Protein AF-A0A7V9L2X1-F1 (afdb_monomer_lite)

Structure (mmCIF, N/CA/C/O backbone):
data_AF-A0A7V9L2X1-F1
#
_entry.id   AF-A0A7V9L2X1-F1
#
loop_
_atom_site.group_PDB
_atom_site.id
_atom_site.type_symbol
_atom_site.label_atom_id
_atom_site.label_alt_id
_atom_site.label_comp_id
_atom_site.label_asym_id
_atom_site.label_entity_id
_atom_site.label_seq_id
_atom_site.pdbx_PDB_ins_code
_atom_site.Cartn_x
_atom_site.Cartn_y
_atom_site.Cartn_z
_atom_site.occupancy
_atom_site.B_iso_or_equiv
_atom_site.auth_seq_id
_atom_site.auth_comp_id
_atom_site.auth_asym_id
_atom_site.auth_atom_id
_atom_site.pdbx_PDB_model_num
ATOM 1 N N . ALA A 1 1 ? -17.895 10.621 14.301 1.00 60.44 1 ALA A N 1
ATOM 2 C CA . ALA A 1 1 ? -19.222 10.140 13.856 1.00 60.44 1 ALA A CA 1
ATOM 3 C C . ALA A 1 1 ? -19.402 8.701 14.339 1.00 60.44 1 ALA A C 1
ATOM 5 O O . ALA A 1 1 ? -18.741 7.815 13.811 1.00 60.44 1 ALA A O 1
ATOM 6 N N . PRO A 1 2 ? -20.215 8.452 15.378 1.00 70.56 2 PRO A N 1
ATOM 7 C CA . PRO A 1 2 ? -20.185 7.188 16.117 1.00 70.56 2 PRO A CA 1
ATOM 8 C C . PRO A 1 2 ? -20.793 5.990 15.375 1.00 70.56 2 PRO A C 1
ATOM 10 O O . PRO A 1 2 ? -20.682 4.892 15.879 1.00 70.56 2 PRO A O 1
ATOM 13 N N . GLN A 1 3 ? -21.428 6.163 14.213 1.00 82.12 3 GLN A N 1
ATOM 14 C CA . GLN A 1 3 ? -22.029 5.062 13.433 1.00 82.12 3 GLN A CA 1
ATOM 15 C C . GLN A 1 3 ? -21.437 4.939 12.019 1.00 82.12 3 GLN A C 1
ATOM 17 O O . GLN A 1 3 ? -21.956 4.212 11.176 1.00 82.12 3 GLN A O 1
ATOM 22 N N . LEU A 1 4 ? -20.376 5.695 11.727 1.00 85.75 4 LEU A N 1
ATOM 23 C CA . LEU A 1 4 ? -19.770 5.731 10.401 1.00 85.75 4 LEU A CA 1
ATOM 24 C C . LEU A 1 4 ? -18.980 4.442 10.155 1.00 85.75 4 LEU A C 1
ATOM 26 O O . LEU A 1 4 ? -18.059 4.150 10.914 1.00 85.75 4 LEU A O 1
ATOM 30 N N . ARG A 1 5 ? -19.344 3.697 9.104 1.00 92.44 5 ARG A N 1
ATOM 31 C CA . ARG A 1 5 ? -18.707 2.421 8.724 1.00 92.44 5 ARG A CA 1
ATOM 32 C C . ARG A 1 5 ? -17.783 2.539 7.519 1.00 92.44 5 ARG A C 1
ATOM 34 O O . ARG A 1 5 ? -16.837 1.768 7.398 1.00 92.44 5 ARG A O 1
ATOM 41 N N . GLU A 1 6 ? -18.014 3.523 6.660 1.00 94.19 6 GLU A N 1
ATOM 42 C CA . GLU A 1 6 ? -17.223 3.734 5.454 1.00 94.19 6 GLU A CA 1
ATOM 43 C C . GLU A 1 6 ? -16.954 5.220 5.241 1.00 94.19 6 GLU A C 1
ATOM 45 O O . GLU A 1 6 ? -17.849 6.055 5.376 1.00 94.19 6 GLU A O 1
ATOM 50 N N . VAL A 1 7 ? -15.706 5.533 4.911 1.00 91.94 7 VAL A N 1
ATOM 51 C CA . VAL A 1 7 ? -15.260 6.852 4.474 1.00 91.94 7 VAL A CA 1
ATOM 52 C C . VAL A 1 7 ? -14.569 6.691 3.134 1.00 91.94 7 VAL A C 1
ATOM 54 O O . VAL A 1 7 ? -13.645 5.891 3.000 1.00 91.94 7 VAL A O 1
ATOM 57 N N . ARG A 1 8 ? -15.007 7.483 2.157 1.00 92.31 8 ARG A N 1
ATOM 58 C CA . ARG A 1 8 ? -14.320 7.665 0.882 1.00 92.31 8 ARG A CA 1
ATOM 59 C C . ARG A 1 8 ? -14.124 9.152 0.654 1.00 92.31 8 ARG A C 1
ATOM 61 O O . ARG A 1 8 ? -15.102 9.883 0.522 1.00 92.31 8 ARG A O 1
ATOM 68 N N . LEU A 1 9 ? -12.872 9.583 0.636 1.00 89.12 9 LEU A N 1
ATOM 69 C CA . LEU A 1 9 ? -12.477 10.949 0.321 1.00 89.12 9 LEU A CA 1
ATOM 70 C C . LEU A 1 9 ? -11.828 10.960 -1.060 1.00 89.12 9 LEU A C 1
ATOM 72 O O . LEU A 1 9 ? -11.061 10.055 -1.389 1.00 89.12 9 LEU A O 1
ATOM 76 N N . LYS A 1 10 ? -12.131 11.981 -1.858 1.00 85.81 10 LYS A N 1
ATOM 77 C CA . LYS A 1 10 ? -11.444 12.265 -3.117 1.00 85.81 10 LYS A CA 1
ATOM 78 C C . LYS A 1 10 ? -10.995 13.724 -3.091 1.00 85.81 10 LYS A C 1
ATOM 80 O O . LYS A 1 10 ? -11.824 14.584 -2.812 1.00 85.81 10 LYS A O 1
ATOM 85 N N . GLY A 1 11 ? -9.717 13.970 -3.368 1.00 75.81 11 GLY A N 1
ATOM 86 C CA . GLY A 1 11 ? -9.120 15.306 -3.431 1.00 75.81 11 GLY A CA 1
ATOM 87 C C . GLY A 1 11 ? -7.800 15.419 -2.660 1.00 75.81 11 GLY A C 1
ATOM 88 O O . GLY A 1 11 ? -7.593 14.737 -1.649 1.00 75.81 11 GLY A O 1
ATOM 89 N N . SER A 1 12 ? -6.916 16.288 -3.153 1.00 64.00 12 SER A N 1
ATOM 90 C CA . SER A 1 12 ? -5.590 16.606 -2.597 1.00 64.00 12 SER A CA 1
ATOM 91 C C . SER A 1 12 ? -5.576 17.894 -1.757 1.00 64.00 12 SER A C 1
ATOM 93 O O . SER A 1 12 ? -4.841 17.978 -0.772 1.00 64.00 12 SER A O 1
ATOM 95 N N . GLY A 1 13 ? -6.490 18.833 -2.024 1.00 55.91 13 GLY A N 1
ATOM 96 C CA . GLY A 1 13 ? -6.711 20.071 -1.270 1.00 55.91 13 GLY A CA 1
ATOM 97 C C . GLY A 1 13 ? -8.081 20.676 -1.596 1.00 55.91 13 GLY A C 1
ATOM 98 O O . GLY A 1 13 ? -8.696 20.282 -2.583 1.00 55.91 13 GLY A O 1
ATOM 99 N N . GLY A 1 14 ? -8.595 21.563 -0.739 1.00 45.03 14 GLY A N 1
ATOM 100 C CA . GLY A 1 14 ? -9.864 22.262 -0.979 1.00 45.03 14 GLY A CA 1
ATOM 101 C C . GLY A 1 14 ? -9.784 23.169 -2.211 1.00 45.03 14 GLY A C 1
ATOM 102 O O . GLY A 1 14 ? -8.747 23.789 -2.442 1.00 45.03 14 GLY A O 1
ATOM 103 N N . ASP A 1 15 ? -10.880 23.242 -2.967 1.00 47.41 15 ASP A N 1
ATOM 104 C CA . ASP A 1 15 ? -10.969 23.777 -4.337 1.00 47.41 15 ASP A CA 1
ATOM 105 C C . ASP A 1 15 ? -10.485 25.236 -4.548 1.00 47.41 15 ASP A C 1
ATOM 107 O O . ASP A 1 15 ? -10.346 25.654 -5.694 1.00 47.41 15 ASP A O 1
ATOM 111 N N . ASP A 1 16 ? -10.150 25.998 -3.495 1.00 50.31 16 ASP A N 1
ATOM 112 C CA . ASP A 1 16 ? -9.928 27.450 -3.596 1.00 50.31 16 ASP A CA 1
ATOM 113 C C . ASP A 1 16 ? -8.578 27.981 -3.043 1.00 50.31 16 ASP A C 1
ATOM 115 O O . ASP A 1 16 ? -8.244 29.140 -3.299 1.00 50.31 16 ASP A O 1
ATOM 119 N N . ASP A 1 17 ? -7.767 27.197 -2.309 1.00 54.75 17 ASP A N 1
ATOM 120 C CA . ASP A 1 17 ? -6.521 27.713 -1.688 1.00 54.75 17 ASP A CA 1
ATOM 121 C C . ASP A 1 17 ? -5.347 26.720 -1.545 1.00 54.75 17 ASP A C 1
ATOM 123 O O . ASP A 1 17 ? -4.326 27.058 -0.939 1.00 54.75 17 ASP A O 1
ATOM 127 N N . ASN A 1 18 ? -5.461 25.508 -2.102 1.00 54.91 18 ASN A N 1
ATOM 128 C CA . ASN A 1 18 ? -4.476 24.433 -1.931 1.00 54.91 18 ASN A CA 1
ATOM 129 C C . ASN A 1 18 ? -4.256 24.021 -0.454 1.00 54.91 18 ASN A C 1
ATOM 131 O O . ASN A 1 18 ? -3.228 23.432 -0.110 1.00 54.91 18 ASN A O 1
ATOM 135 N N . THR A 1 19 ? -5.202 24.317 0.448 1.00 61.69 19 THR A N 1
ATOM 136 C CA . THR A 1 19 ? -5.162 23.821 1.825 1.00 61.69 19 THR A CA 1
ATOM 137 C C . THR A 1 19 ? -5.367 22.307 1.799 1.00 61.69 19 THR A C 1
ATOM 139 O O . THR A 1 19 ? -6.415 21.836 1.342 1.00 61.69 19 THR A O 1
ATOM 142 N N . PRO A 1 20 ? -4.406 21.516 2.313 1.00 64.38 20 PRO A N 1
ATOM 143 C CA . PRO A 1 20 ? -4.501 20.069 2.235 1.00 64.38 20 PRO A CA 1
ATOM 144 C C . PRO A 1 20 ? -5.667 19.524 3.059 1.00 64.38 20 PRO A C 1
ATOM 146 O O . PRO A 1 20 ? -5.989 20.051 4.130 1.00 64.38 20 PRO A O 1
ATOM 149 N N . THR A 1 21 ? -6.261 18.418 2.605 1.00 67.94 21 THR A N 1
ATOM 150 C CA . THR A 1 21 ? -7.286 17.702 3.383 1.00 67.94 21 THR A CA 1
ATOM 151 C C . THR A 1 21 ? -6.681 17.196 4.696 1.00 67.94 21 THR A C 1
ATOM 153 O O . THR A 1 21 ? -5.793 16.345 4.694 1.00 67.94 21 THR A O 1
ATOM 156 N N . ARG A 1 22 ? -7.172 17.704 5.834 1.00 72.38 22 ARG A N 1
ATOM 157 C CA . ARG A 1 22 ? -6.753 17.293 7.186 1.00 72.38 22 ARG A CA 1
ATOM 158 C C . ARG A 1 22 ? -7.876 16.529 7.876 1.00 72.38 22 ARG A C 1
ATOM 160 O O . ARG A 1 22 ? -9.020 16.972 7.860 1.00 72.38 22 ARG A O 1
ATOM 167 N N . LEU A 1 23 ? -7.542 15.413 8.524 1.00 76.31 23 LEU A N 1
ATOM 168 C CA . LEU A 1 23 ? -8.516 14.600 9.264 1.00 76.31 23 LEU A CA 1
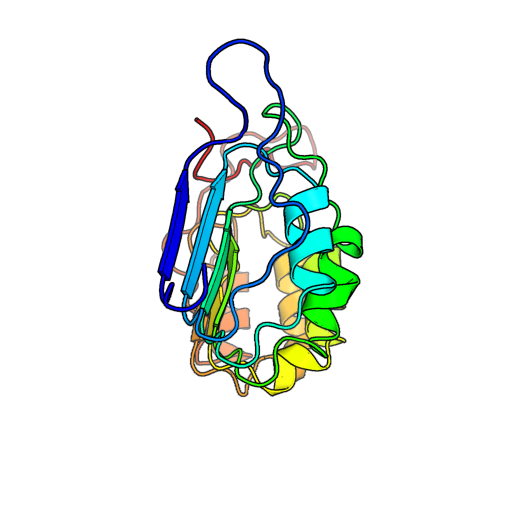ATOM 169 C C . LEU A 1 23 ? -8.684 15.057 10.719 1.00 76.31 23 LEU A C 1
ATOM 171 O O . LEU A 1 23 ? -9.780 14.949 11.270 1.00 76.31 23 LEU A O 1
ATOM 175 N N . GLY A 1 24 ? -7.623 15.583 11.342 1.00 73.75 24 GLY A N 1
ATOM 176 C CA . GLY A 1 24 ? -7.642 15.933 12.761 1.00 73.75 24 GLY A CA 1
ATOM 177 C C . GLY A 1 24 ? -7.843 14.698 13.647 1.00 73.75 24 GLY A C 1
ATOM 178 O O . GLY A 1 24 ? -7.487 13.581 13.278 1.00 73.75 24 GLY A O 1
ATOM 179 N N . THR A 1 25 ? -8.416 14.873 14.841 1.00 83.12 25 THR A N 1
ATOM 180 C CA . THR A 1 25 ? -8.685 13.742 15.744 1.00 83.12 25 THR A CA 1
ATOM 181 C C . THR A 1 25 ? -9.785 12.842 15.181 1.00 83.12 25 THR A C 1
ATOM 183 O O . THR A 1 25 ? -10.958 13.217 15.143 1.00 83.12 25 THR A O 1
ATOM 186 N N . ILE A 1 26 ? -9.426 11.612 14.816 1.00 84.25 26 ILE A N 1
ATOM 187 C CA . ILE A 1 26 ? -10.367 10.634 14.265 1.00 84.25 26 ILE A CA 1
ATOM 188 C C . ILE A 1 26 ? -11.050 9.868 15.406 1.00 84.25 26 ILE A C 1
ATOM 190 O O . ILE A 1 26 ? -10.425 9.071 16.104 1.00 84.25 26 ILE A O 1
ATOM 194 N N . VAL A 1 27 ? -12.360 10.077 15.570 1.00 85.75 27 VAL A N 1
ATOM 195 C CA . VAL A 1 27 ? -13.212 9.316 16.503 1.00 85.75 27 VAL A CA 1
ATOM 196 C C . VAL A 1 27 ? -14.306 8.588 15.718 1.00 85.75 27 VAL A C 1
ATOM 198 O O . VAL A 1 27 ? -15.393 9.129 15.460 1.00 85.75 27 VAL A O 1
ATOM 201 N N . ALA A 1 28 ? -13.990 7.358 15.308 1.00 88.88 28 ALA A N 1
ATOM 202 C CA . ALA A 1 28 ? -14.853 6.506 14.490 1.00 88.88 28 ALA A CA 1
ATOM 203 C C . ALA A 1 28 ? -14.678 5.013 14.859 1.00 88.88 28 ALA A C 1
ATOM 205 O O . ALA A 1 28 ? -14.067 4.254 14.109 1.00 88.88 28 ALA A O 1
ATOM 206 N N . PRO A 1 29 ? -15.193 4.570 16.023 1.00 91.81 29 PRO A N 1
ATOM 207 C CA . PRO A 1 29 ? -14.928 3.223 16.539 1.00 91.81 29 PRO A CA 1
ATOM 208 C C . PRO A 1 29 ? -15.546 2.091 15.705 1.00 91.81 29 PRO A C 1
ATOM 210 O O . PRO A 1 29 ? -15.105 0.957 15.828 1.00 91.81 29 PRO A O 1
ATOM 213 N N . HIS A 1 30 ? -16.535 2.391 14.858 1.00 95.56 30 HIS A N 1
ATOM 214 C CA . HIS A 1 30 ? -17.213 1.422 13.987 1.00 95.56 30 HIS A CA 1
ATOM 215 C C . HIS A 1 30 ? -16.790 1.533 12.515 1.00 95.56 30 HIS A C 1
ATOM 217 O O . HIS A 1 30 ? -17.441 0.955 11.648 1.00 95.56 30 HIS A O 1
ATOM 223 N N . LEU A 1 31 ? -15.735 2.299 12.223 1.00 96.81 31 LEU A N 1
ATOM 224 C CA . LEU A 1 31 ? -15.246 2.466 10.862 1.00 96.81 31 LEU A CA 1
ATOM 225 C C . LEU A 1 31 ? -14.608 1.167 10.380 1.00 96.81 31 LEU A C 1
ATOM 227 O O . LEU A 1 31 ? -13.677 0.684 11.008 1.00 96.81 31 LEU A O 1
ATOM 231 N N . GLU A 1 32 ? -15.084 0.639 9.258 1.00 97.88 32 GLU A N 1
ATOM 232 C CA . GLU A 1 32 ? -14.620 -0.617 8.663 1.00 97.88 32 GLU A CA 1
ATOM 233 C C . GLU A 1 32 ? -13.785 -0.384 7.403 1.00 97.88 32 GLU A C 1
ATOM 235 O O . GLU A 1 32 ? -12.850 -1.140 7.137 1.00 97.88 32 GLU A O 1
ATOM 240 N N . THR A 1 33 ? -14.099 0.668 6.644 1.00 98.06 33 THR A N 1
ATOM 241 C CA . THR A 1 33 ? -13.399 1.026 5.405 1.00 98.06 33 THR A CA 1
ATOM 242 C C . THR A 1 33 ? -13.036 2.504 5.392 1.00 98.06 33 THR A C 1
ATOM 244 O O . THR A 1 33 ? -13.892 3.364 5.602 1.00 98.06 33 THR A O 1
ATOM 247 N N . PHE A 1 34 ? -11.773 2.798 5.098 1.00 97.31 34 PHE A N 1
ATOM 248 C CA . PHE A 1 34 ? -11.288 4.145 4.836 1.00 97.31 34 PHE A CA 1
ATOM 249 C C . PHE A 1 34 ? -10.521 4.155 3.515 1.00 97.31 34 PHE A C 1
ATOM 251 O O . PHE A 1 34 ? -9.523 3.452 3.370 1.00 97.31 34 PHE A O 1
ATOM 258 N N . VAL A 1 35 ? -10.980 4.967 2.568 1.00 96.94 35 VAL A N 1
ATOM 259 C CA . VAL A 1 35 ? -10.309 5.197 1.288 1.00 96.94 35 VAL A CA 1
ATOM 260 C C . VAL A 1 35 ? -10.092 6.694 1.116 1.00 96.94 35 VAL A C 1
ATOM 262 O O . VAL A 1 35 ? -11.043 7.470 1.220 1.00 96.94 35 VAL A O 1
ATOM 265 N N . HIS A 1 36 ? -8.865 7.108 0.819 1.00 94.12 36 HIS A N 1
ATOM 266 C CA . HIS A 1 36 ? -8.561 8.483 0.417 1.00 94.12 36 HIS A CA 1
ATOM 267 C C . HIS A 1 36 ? -7.831 8.465 -0.917 1.00 94.12 36 HIS A C 1
ATOM 269 O O . HIS A 1 36 ? -6.692 8.014 -1.015 1.00 94.12 36 HIS A O 1
ATOM 275 N N . ILE A 1 37 ? -8.522 8.951 -1.943 1.00 92.75 37 ILE A N 1
ATOM 276 C CA . ILE A 1 37 ? -8.002 9.118 -3.294 1.00 92.75 37 ILE A CA 1
ATOM 277 C C . ILE A 1 37 ? -7.437 10.535 -3.413 1.00 92.75 37 ILE A C 1
ATOM 279 O O . ILE A 1 37 ? -8.202 11.501 -3.397 1.00 92.75 37 ILE A O 1
ATOM 283 N N . SER A 1 38 ? -6.117 10.664 -3.512 1.00 89.12 38 SER A N 1
ATOM 284 C CA . SER A 1 38 ? -5.417 11.939 -3.655 1.00 89.12 38 SER A CA 1
ATOM 285 C C . SER A 1 38 ? -4.383 11.865 -4.780 1.00 89.12 38 SER A C 1
ATOM 287 O O . SER A 1 38 ? -3.717 10.840 -4.935 1.00 89.12 38 SER A O 1
ATOM 289 N N . SER A 1 39 ? -4.238 12.955 -5.539 1.00 88.31 39 SER A N 1
ATOM 290 C CA . SER A 1 39 ? -3.100 13.187 -6.441 1.00 88.31 39 SER A CA 1
ATOM 291 C C . SER A 1 39 ? -1.875 13.731 -5.700 1.00 88.31 39 SER A C 1
ATOM 293 O O . SER A 1 39 ? -0.773 13.674 -6.231 1.00 88.31 39 SER A O 1
ATOM 295 N N . GLY A 1 40 ? -2.031 14.155 -4.441 1.00 90.00 40 GLY A N 1
ATOM 296 C CA . GLY A 1 40 ? -0.944 14.546 -3.549 1.00 90.00 40 GLY A CA 1
ATOM 297 C C . GLY A 1 40 ? -1.373 14.490 -2.086 1.00 90.00 40 GLY A C 1
ATOM 298 O O . GLY A 1 40 ? -2.074 15.365 -1.5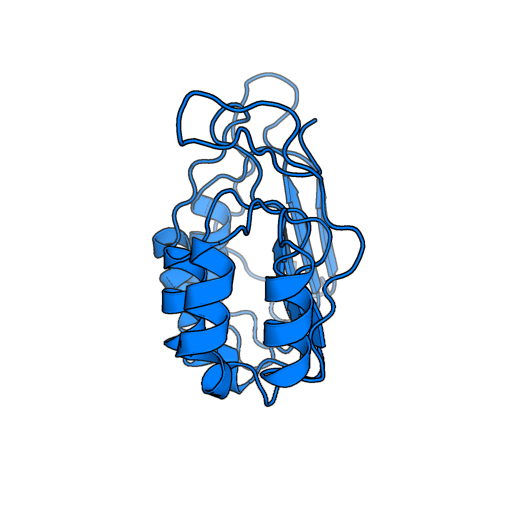81 1.00 90.00 40 GLY A O 1
ATOM 299 N N . LEU A 1 41 ? -1.044 13.399 -1.395 1.00 92.12 41 LEU A N 1
ATOM 300 C CA . LEU A 1 41 ? -1.503 13.151 -0.031 1.00 92.12 41 LEU A CA 1
ATOM 301 C C . LEU A 1 41 ? -0.677 13.930 1.001 1.00 92.12 41 LEU A C 1
ATOM 303 O O . LEU A 1 41 ? 0.546 13.788 1.095 1.00 92.12 41 LEU A O 1
ATOM 307 N N . ASP A 1 42 ? -1.349 14.693 1.862 1.00 91.88 42 ASP A N 1
ATOM 308 C CA . ASP A 1 42 ? -0.679 15.339 2.986 1.00 91.88 42 ASP A CA 1
ATOM 309 C C . ASP A 1 42 ? -0.265 14.318 4.049 1.00 91.88 42 ASP A C 1
ATOM 311 O O . ASP A 1 42 ? -1.058 13.485 4.493 1.00 91.88 42 ASP A O 1
ATOM 315 N N . LYS A 1 43 ? 0.976 14.424 4.532 1.00 93.75 43 LYS A N 1
ATOM 316 C CA . LYS A 1 43 ? 1.533 13.520 5.548 1.00 93.75 43 LYS A CA 1
ATOM 317 C C . LYS A 1 43 ? 0.731 13.460 6.842 1.00 93.75 43 LYS A C 1
ATOM 319 O O . LYS A 1 43 ? 0.880 12.479 7.568 1.00 93.75 43 LYS A O 1
ATOM 324 N N . SER A 1 44 ? -0.065 14.481 7.173 1.00 93.25 44 SER A N 1
ATOM 325 C CA . SER A 1 44 ? -0.922 14.434 8.358 1.00 93.25 44 SER A CA 1
ATOM 326 C C . SER A 1 44 ? -1.950 13.313 8.268 1.00 93.25 44 SER A C 1
ATOM 328 O O . SER A 1 44 ? -2.224 12.707 9.293 1.00 93.25 44 SER A O 1
ATOM 330 N N . VAL A 1 45 ? -2.422 12.942 7.073 1.00 94.12 45 VAL A N 1
ATOM 331 C CA . VAL A 1 45 ? -3.409 11.866 6.892 1.00 94.12 45 VAL A CA 1
ATOM 332 C C . VAL A 1 45 ? -2.911 10.519 7.440 1.00 94.12 45 VAL A C 1
ATOM 334 O O . VAL A 1 45 ? -3.515 10.014 8.391 1.00 94.12 45 VAL A O 1
ATOM 337 N N . PRO A 1 46 ? -1.809 9.921 6.938 1.00 96.31 46 PRO A N 1
ATOM 338 C CA . PRO A 1 46 ? -1.319 8.653 7.479 1.00 96.31 46 PRO A CA 1
ATOM 339 C C . PRO A 1 46 ? -0.827 8.773 8.930 1.00 96.31 46 PRO A C 1
ATOM 341 O O . PRO A 1 46 ? -0.936 7.811 9.692 1.00 96.31 46 PRO A O 1
ATOM 344 N N . ILE A 1 47 ? -0.335 9.949 9.344 1.00 95.69 47 ILE A N 1
ATOM 345 C CA . ILE A 1 47 ? 0.082 10.199 10.731 1.00 95.69 47 ILE A CA 1
ATOM 346 C C . ILE A 1 47 ? -1.120 10.170 11.683 1.00 95.69 47 ILE A C 1
ATOM 348 O O . ILE A 1 47 ? -1.039 9.553 12.745 1.00 95.69 47 ILE A O 1
ATOM 352 N N . ASP A 1 48 ? -2.221 10.826 11.325 1.00 95.25 48 ASP A N 1
ATOM 353 C CA . ASP A 1 48 ? -3.429 10.912 12.144 1.00 95.25 48 ASP A CA 1
ATOM 354 C C . ASP A 1 48 ? -4.131 9.550 12.209 1.00 95.25 48 ASP A C 1
ATOM 356 O O . ASP A 1 48 ? -4.512 9.114 13.295 1.00 95.25 48 ASP A O 1
ATOM 360 N N . ILE A 1 49 ? -4.199 8.817 11.090 1.00 95.75 49 ILE A N 1
ATOM 361 C CA . ILE A 1 49 ? -4.694 7.429 11.065 1.00 95.75 49 ILE A CA 1
ATOM 362 C C . ILE A 1 49 ? -3.823 6.528 11.948 1.00 95.75 49 ILE A C 1
ATOM 364 O O . ILE A 1 49 ? -4.353 5.757 12.745 1.00 95.75 49 ILE A O 1
ATOM 368 N N . GLY A 1 50 ? -2.495 6.648 11.863 1.00 95.69 50 GLY A N 1
ATOM 369 C CA . GLY A 1 50 ? -1.565 5.861 12.675 1.00 95.69 50 GLY A CA 1
ATOM 370 C C . GLY A 1 50 ? -1.643 6.142 14.182 1.00 95.69 50 GLY A C 1
ATOM 371 O O . GLY A 1 50 ? -1.239 5.294 14.973 1.00 95.69 50 GLY A O 1
ATOM 372 N N . LYS A 1 51 ? -2.166 7.306 14.588 1.00 94.88 51 LYS A N 1
ATOM 373 C CA . LYS A 1 51 ? -2.430 7.664 15.995 1.00 94.88 51 LYS A CA 1
ATOM 374 C C . LYS A 1 51 ? -3.837 7.287 16.459 1.00 94.88 51 LYS A C 1
ATOM 376 O O . LYS A 1 51 ? -4.093 7.269 17.663 1.00 94.88 51 LYS A O 1
ATOM 381 N N . ALA A 1 52 ? -4.757 7.053 15.529 1.00 94.00 52 ALA A N 1
ATOM 382 C CA . ALA A 1 52 ? -6.146 6.773 15.841 1.00 94.00 52 ALA A CA 1
ATOM 383 C C . ALA A 1 52 ? -6.328 5.353 16.398 1.00 94.00 52 ALA A C 1
ATOM 385 O O . ALA A 1 52 ? -5.577 4.429 16.091 1.00 94.00 52 ALA A O 1
ATOM 386 N N . SER A 1 53 ? -7.382 5.175 17.194 1.00 95.19 53 SER A N 1
ATOM 387 C CA . SER A 1 53 ? -7.886 3.853 17.566 1.00 95.19 53 SER A CA 1
ATOM 388 C C . SER A 1 53 ? -9.106 3.546 16.707 1.00 95.19 53 SER A C 1
ATOM 390 O O . SER A 1 53 ? -10.176 4.124 16.910 1.00 95.19 53 SER A O 1
ATOM 392 N N . LEU A 1 54 ? -8.929 2.666 15.721 1.00 96.56 54 LEU A N 1
ATOM 393 C CA . LEU A 1 54 ? -9.956 2.252 14.766 1.00 96.56 54 LEU A CA 1
ATOM 394 C C . LEU A 1 54 ? -10.123 0.727 14.865 1.00 96.56 54 LEU A C 1
ATOM 396 O O . LEU A 1 54 ? -9.660 -0.015 13.996 1.00 96.56 54 LEU A O 1
ATOM 400 N N . PRO A 1 55 ? -10.743 0.236 15.957 1.00 96.88 55 PRO A N 1
ATOM 401 C CA . PRO A 1 55 ? -10.750 -1.185 16.299 1.00 96.88 55 PRO A CA 1
ATOM 402 C C . PRO A 1 55 ? -11.485 -2.058 15.277 1.00 96.88 55 PRO A C 1
ATOM 404 O O . PRO A 1 55 ? -11.198 -3.250 15.188 1.00 96.88 55 PRO A O 1
ATOM 407 N N . GLU A 1 56 ? -12.401 -1.472 14.507 1.00 97.94 56 GLU A N 1
ATOM 408 C CA . GLU A 1 56 ? -13.201 -2.160 13.493 1.00 97.94 56 GLU A CA 1
ATOM 409 C C . GLU A 1 56 ? -12.668 -1.990 12.063 1.00 97.94 56 GLU A C 1
ATOM 411 O O . GLU A 1 56 ? -13.220 -2.596 11.144 1.00 97.94 56 GLU A O 1
ATOM 416 N N . LEU A 1 57 ? -11.581 -1.230 11.858 1.00 98.38 57 LEU A N 1
ATOM 417 C CA . LEU A 1 57 ? -11.071 -0.950 10.515 1.00 98.38 57 LEU A CA 1
ATOM 418 C C . LEU A 1 57 ? -10.488 -2.216 9.898 1.00 98.38 57 LEU A C 1
ATOM 420 O O . LEU A 1 57 ? -9.547 -2.799 10.432 1.00 98.38 57 LEU A O 1
ATOM 424 N N . ARG A 1 58 ? -11.042 -2.616 8.753 1.00 98.50 58 ARG A N 1
ATOM 425 C CA . ARG A 1 58 ? -10.655 -3.811 7.994 1.00 98.50 58 ARG A CA 1
ATOM 426 C C . ARG A 1 58 ? -9.934 -3.468 6.700 1.00 98.50 58 ARG A C 1
ATOM 428 O O . ARG A 1 58 ? -9.052 -4.224 6.296 1.00 98.50 58 ARG A O 1
ATOM 435 N N . ARG A 1 59 ? -10.279 -2.334 6.083 1.00 98.69 59 ARG A N 1
ATOM 436 C CA . ARG A 1 59 ? -9.702 -1.856 4.823 1.00 98.69 59 ARG A CA 1
ATOM 437 C C . ARG A 1 59 ? -9.249 -0.408 4.941 1.00 98.69 59 ARG A C 1
ATOM 439 O O . ARG A 1 59 ? -10.047 0.468 5.269 1.00 98.69 59 ARG A O 1
ATOM 446 N N . LEU A 1 60 ? -7.977 -0.179 4.638 1.00 98.62 60 LEU A N 1
ATOM 447 C CA . LEU A 1 60 ? -7.372 1.140 4.521 1.00 98.62 60 LEU A CA 1
ATOM 448 C C . LEU A 1 60 ? -6.706 1.252 3.154 1.00 98.62 60 LEU A C 1
ATOM 450 O O . LEU A 1 60 ? -5.814 0.464 2.865 1.00 98.62 60 LEU A O 1
ATOM 454 N N . GLU A 1 61 ? -7.100 2.232 2.350 1.00 98.38 61 GLU A N 1
ATOM 455 C CA . GLU A 1 61 ? -6.469 2.532 1.062 1.00 98.38 61 GLU A CA 1
ATOM 456 C C . GLU A 1 61 ? -6.143 4.014 0.968 1.00 98.38 61 GLU A C 1
ATOM 458 O O . GLU A 1 61 ? -7.021 4.868 1.107 1.00 98.38 61 GLU A O 1
ATOM 463 N N . LEU A 1 62 ? -4.875 4.316 0.721 1.00 97.69 62 LEU A N 1
ATOM 464 C CA . LEU A 1 62 ? -4.383 5.672 0.552 1.00 97.69 62 LEU A CA 1
ATOM 465 C C . LEU A 1 62 ? -3.702 5.770 -0.811 1.00 97.69 62 LEU A C 1
ATOM 467 O O . LEU A 1 62 ? -2.715 5.079 -1.058 1.00 97.69 62 LEU A O 1
ATOM 471 N N . TYR A 1 63 ? -4.238 6.625 -1.680 1.00 96.38 63 TYR A N 1
ATOM 472 C CA . TYR A 1 63 ? -3.584 7.007 -2.926 1.00 96.38 63 TYR A CA 1
ATOM 473 C C . TYR A 1 63 ? -2.635 8.149 -2.596 1.00 96.38 63 TYR A C 1
ATOM 475 O O . TYR A 1 63 ? -3.057 9.185 -2.079 1.00 96.38 63 TYR A O 1
ATOM 483 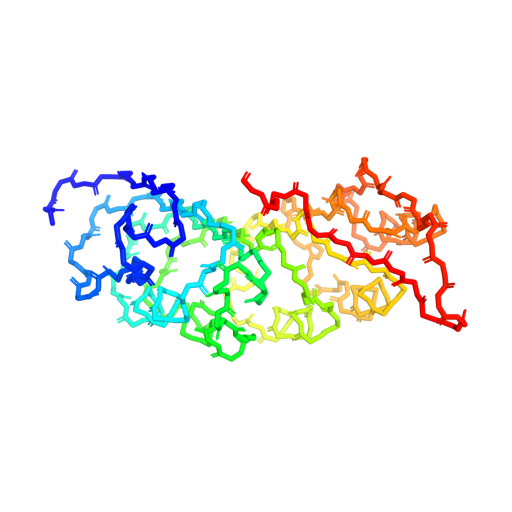N N . ILE A 1 64 ? -1.350 7.910 -2.825 1.00 94.62 64 ILE A N 1
ATOM 484 C CA . ILE A 1 64 ? -0.282 8.777 -2.336 1.00 94.62 64 ILE A CA 1
ATOM 485 C C . ILE A 1 64 ? -0.100 9.987 -3.249 1.00 94.62 64 ILE A C 1
ATOM 487 O O . ILE A 1 64 ? -0.030 11.116 -2.759 1.00 94.62 64 ILE A O 1
ATOM 491 N N . GLY A 1 65 ? -0.070 9.754 -4.560 1.00 91.12 65 GLY A N 1
ATOM 492 C CA . GLY A 1 65 ? 0.154 10.812 -5.529 1.00 91.12 65 GLY A CA 1
ATOM 493 C C . GLY A 1 65 ? 1.599 11.304 -5.553 1.00 91.12 65 GLY A C 1
ATOM 494 O O . GLY A 1 65 ? 2.499 10.659 -5.005 1.00 91.12 65 GLY A O 1
ATOM 495 N N . GLN A 1 66 ? 1.818 12.455 -6.183 1.00 86.50 66 GLN A N 1
ATOM 496 C CA . GLN A 1 66 ? 3.152 12.980 -6.490 1.00 86.50 66 GLN A CA 1
ATOM 497 C C . GLN A 1 66 ? 3.450 14.264 -5.726 1.00 86.50 66 GLN A C 1
ATOM 499 O O . GLN A 1 66 ? 2.539 15.002 -5.334 1.00 86.50 66 GLN A O 1
ATOM 504 N N . GLU A 1 67 ? 4.737 14.532 -5.501 1.00 86.12 67 GLU A N 1
ATOM 505 C CA . GLU A 1 67 ? 5.178 15.742 -4.793 1.00 86.12 67 GLU A CA 1
ATOM 506 C C . GLU A 1 67 ? 4.701 17.022 -5.497 1.00 86.12 67 GLU A C 1
ATOM 508 O O . GLU A 1 67 ? 4.217 17.938 -4.826 1.00 86.12 67 GLU A O 1
ATOM 513 N N . ASP A 1 68 ? 4.714 17.034 -6.834 1.00 83.31 68 ASP A N 1
ATOM 514 C CA . ASP A 1 68 ? 4.273 18.165 -7.665 1.00 83.31 68 ASP A CA 1
ATOM 515 C C . ASP A 1 68 ? 2.780 18.504 -7.502 1.00 83.31 68 ASP A C 1
ATOM 517 O O . ASP A 1 68 ? 2.369 19.641 -7.729 1.00 83.31 68 ASP A O 1
ATOM 521 N N . TYR A 1 69 ? 1.979 17.551 -7.018 1.00 81.44 69 TYR A N 1
ATOM 522 C CA . TYR A 1 69 ? 0.550 17.718 -6.736 1.00 81.44 69 TYR A CA 1
ATOM 523 C C . TYR A 1 69 ? 0.243 17.817 -5.232 1.00 81.44 69 TYR A C 1
ATOM 525 O O . TYR A 1 69 ? -0.910 17.694 -4.816 1.00 81.44 69 TYR A O 1
ATOM 533 N N . GLY A 1 70 ? 1.262 18.052 -4.397 1.00 85.75 70 GLY A N 1
ATOM 534 C CA . GLY A 1 70 ? 1.102 18.316 -2.965 1.00 85.75 70 GLY A CA 1
ATOM 535 C C . GLY A 1 70 ? 1.323 17.112 -2.047 1.00 85.75 70 GLY A C 1
ATOM 536 O O . GLY A 1 70 ? 1.062 17.210 -0.844 1.00 85.75 70 GLY A O 1
ATOM 537 N N . ASN A 1 71 ? 1.830 15.984 -2.559 1.00 90.56 71 ASN A N 1
ATOM 538 C CA . ASN A 1 71 ? 2.237 14.873 -1.701 1.00 90.56 71 ASN A CA 1
ATOM 539 C C . ASN A 1 71 ? 3.384 15.313 -0.781 1.00 90.56 71 ASN A C 1
ATOM 541 O O . ASN A 1 71 ? 4.472 15.663 -1.229 1.00 90.56 71 ASN A O 1
ATOM 545 N N . THR A 1 72 ? 3.164 15.247 0.530 1.00 92.69 72 THR A N 1
ATOM 546 C CA . THR A 1 72 ? 4.214 15.514 1.530 1.00 92.69 72 THR A CA 1
ATOM 547 C C . THR A 1 72 ? 4.593 14.273 2.331 1.00 92.69 72 THR A C 1
ATOM 549 O O . THR A 1 72 ? 5.369 14.350 3.297 1.00 92.69 72 THR A O 1
ATOM 552 N N . CYS A 1 73 ? 4.037 13.118 1.968 1.00 94.81 73 CYS A N 1
ATOM 553 C CA . CYS A 1 73 ? 4.313 11.862 2.630 1.00 94.81 73 CYS A CA 1
ATOM 554 C C . CYS A 1 73 ? 5.749 11.395 2.375 1.00 94.81 73 CYS A C 1
ATOM 556 O O . CYS A 1 73 ? 6.377 11.659 1.356 1.00 94.81 73 CYS A O 1
ATOM 558 N N . LYS A 1 74 ? 6.260 10.634 3.336 1.00 96.44 74 LYS A N 1
ATOM 559 C CA . LYS A 1 74 ? 7.444 9.781 3.207 1.00 96.44 74 LYS A CA 1
ATOM 560 C C . LYS A 1 74 ? 7.079 8.441 3.844 1.00 96.44 74 LYS A C 1
ATOM 562 O O . LYS A 1 74 ? 6.151 8.407 4.655 1.00 96.44 74 LYS A O 1
ATOM 567 N N . VAL A 1 75 ? 7.841 7.373 3.608 1.00 96.75 75 VAL A N 1
ATOM 568 C CA . VAL A 1 75 ? 7.588 6.067 4.260 1.00 96.75 75 VAL A CA 1
ATOM 569 C C . VAL A 1 75 ? 7.465 6.196 5.791 1.00 96.75 75 VAL A C 1
ATOM 571 O O . VAL A 1 75 ? 6.597 5.587 6.411 1.00 96.75 75 VAL A O 1
ATOM 574 N N . LYS A 1 76 ? 8.251 7.086 6.418 1.00 97.06 76 LYS A N 1
ATOM 575 C CA . LYS A 1 76 ? 8.163 7.381 7.864 1.00 97.06 76 LYS A CA 1
ATOM 576 C C . LYS A 1 76 ? 6.809 7.939 8.327 1.00 97.06 76 LYS A C 1
ATOM 578 O O . LYS A 1 76 ? 6.468 7.776 9.495 1.00 97.06 76 LYS A O 1
ATOM 583 N N . SER A 1 77 ? 6.035 8.581 7.451 1.00 97.00 77 SER A N 1
ATOM 584 C CA . SER A 1 77 ? 4.692 9.083 7.773 1.00 97.00 77 SER A CA 1
ATOM 585 C C . SER A 1 77 ? 3.716 7.944 8.094 1.00 97.00 77 SER A C 1
ATOM 587 O O . SER A 1 77 ? 2.730 8.166 8.787 1.00 97.00 77 SER A O 1
ATOM 589 N N . PHE A 1 78 ? 4.018 6.719 7.649 1.00 98.19 78 PHE A N 1
ATOM 590 C CA . PHE A 1 78 ? 3.201 5.522 7.847 1.00 98.19 78 PHE A CA 1
ATOM 591 C C . PHE A 1 78 ? 3.586 4.726 9.098 1.00 98.19 78 PHE A C 1
ATOM 593 O O . PHE A 1 78 ? 2.987 3.687 9.355 1.00 98.19 78 PHE A O 1
ATOM 600 N N . ALA A 1 79 ? 4.556 5.184 9.901 1.00 97.69 79 ALA A N 1
ATOM 601 C CA . ALA A 1 79 ? 5.095 4.411 11.024 1.00 97.69 79 ALA A CA 1
ATOM 602 C C . ALA A 1 79 ? 4.010 3.874 11.980 1.00 97.69 79 ALA A C 1
ATOM 604 O O . ALA A 1 79 ? 4.026 2.689 12.301 1.00 97.69 79 ALA A O 1
ATOM 605 N N . GLY A 1 80 ? 3.029 4.703 12.363 1.00 97.56 80 GLY A N 1
ATOM 606 C CA . GLY A 1 80 ? 1.930 4.275 13.242 1.00 97.56 80 GLY A CA 1
ATOM 607 C C . GLY A 1 80 ? 0.983 3.258 12.591 1.00 97.56 80 GLY A C 1
ATOM 608 O O . GLY A 1 80 ? 0.545 2.311 13.242 1.00 97.56 80 GLY A O 1
ATOM 609 N N . ILE A 1 81 ? 0.724 3.392 11.284 1.00 98.25 81 ILE A N 1
ATOM 610 C CA . ILE A 1 81 ? -0.051 2.401 10.517 1.00 98.25 81 ILE A CA 1
ATOM 611 C C . ILE A 1 81 ? 0.712 1.074 10.474 1.00 98.25 81 ILE A C 1
ATOM 613 O O . ILE A 1 81 ? 0.142 0.029 10.771 1.00 98.25 81 ILE A O 1
ATOM 617 N N . LEU A 1 82 ? 2.009 1.111 10.156 1.00 98.19 82 LEU A N 1
ATOM 618 C CA . LEU A 1 82 ? 2.854 -0.079 10.048 1.00 98.19 82 LEU A CA 1
ATOM 619 C C . LEU A 1 82 ? 3.083 -0.770 11.398 1.00 98.19 82 LEU A C 1
ATOM 621 O O . LEU A 1 82 ? 3.246 -1.989 11.430 1.00 98.19 82 LEU A O 1
ATOM 625 N N . GLU A 1 83 ? 3.077 -0.038 12.508 1.00 97.69 83 GLU A N 1
ATOM 626 C CA . GLU A 1 83 ? 3.016 -0.625 13.849 1.00 97.69 83 GLU A CA 1
ATOM 627 C C . GLU A 1 83 ? 1.654 -1.301 14.085 1.00 97.69 83 GLU A C 1
ATOM 629 O O . GLU A 1 83 ? 1.576 -2.429 14.578 1.00 97.69 83 GLU A O 1
ATOM 634 N N . GLY A 1 84 ? 0.568 -0.644 13.667 1.00 96.50 84 GLY A N 1
ATOM 635 C CA . GLY A 1 84 ? -0.777 -1.213 13.641 1.00 96.50 84 GLY A CA 1
ATOM 636 C C . GLY A 1 84 ? -1.364 -1.476 15.029 1.00 96.50 84 GLY A C 1
ATOM 637 O O . GLY A 1 84 ? -2.195 -2.379 15.168 1.00 96.50 84 GLY A O 1
ATOM 638 N N . ALA A 1 85 ? -0.924 -0.730 16.051 1.00 95.50 85 ALA A N 1
ATOM 639 C CA . ALA A 1 85 ? -1.410 -0.838 17.429 1.00 95.50 85 ALA A CA 1
ATOM 640 C C . ALA A 1 85 ? -2.895 -0.446 17.552 1.00 95.50 85 ALA A C 1
ATOM 642 O O . ALA A 1 85 ? -3.666 -1.134 18.217 1.00 95.50 85 ALA A O 1
ATOM 643 N N . GLY A 1 86 ? -3.309 0.618 16.855 1.00 95.62 86 GLY A N 1
ATOM 644 C CA . GLY A 1 86 ? -4.697 1.093 16.808 1.00 95.62 86 GLY A CA 1
ATOM 645 C C . GLY A 1 86 ? -5.581 0.407 15.762 1.00 95.62 86 GLY A C 1
ATOM 646 O O . GLY A 1 86 ? -6.758 0.742 15.658 1.00 95.62 86 GLY A O 1
ATOM 647 N N . LEU A 1 87 ? -5.030 -0.543 14.993 1.00 97.62 87 LEU A N 1
ATOM 648 C CA . LEU A 1 87 ? -5.660 -1.157 13.816 1.00 97.62 87 LEU A CA 1
ATOM 649 C C . LEU A 1 87 ? -5.724 -2.697 13.946 1.00 97.62 87 LEU A C 1
ATOM 651 O O . LEU A 1 87 ? -5.190 -3.421 13.103 1.00 97.62 87 LEU A O 1
ATOM 655 N N . PRO A 1 88 ? -6.318 -3.246 15.024 1.00 97.38 88 PRO A N 1
ATOM 656 C CA . PRO A 1 88 ? -6.223 -4.670 15.346 1.00 97.38 88 PRO A CA 1
ATOM 657 C C . PRO A 1 88 ? -6.909 -5.598 14.332 1.00 97.38 88 PRO A C 1
ATOM 659 O O . PRO A 1 88 ? -6.521 -6.763 14.251 1.00 97.38 88 PRO A O 1
ATOM 662 N N . ARG A 1 89 ? -7.906 -5.104 13.582 1.00 98.12 89 ARG A N 1
ATOM 663 C CA . ARG A 1 89 ? -8.693 -5.869 12.596 1.00 98.12 89 ARG A CA 1
ATOM 664 C C . ARG A 1 89 ? -8.339 -5.557 11.141 1.00 98.12 89 ARG A C 1
ATOM 666 O O . ARG A 1 89 ? -9.056 -6.001 10.247 1.00 98.12 89 ARG A O 1
ATOM 673 N N . LEU A 1 90 ? -7.265 -4.806 10.896 1.00 98.62 90 LEU A N 1
ATOM 674 C CA . LEU A 1 90 ? -6.907 -4.419 9.538 1.00 98.62 90 LEU A CA 1
ATOM 675 C C . LEU A 1 90 ? -6.395 -5.636 8.763 1.00 98.62 90 LEU A C 1
ATOM 677 O O . LEU A 1 90 ? -5.402 -6.255 9.142 1.00 98.62 90 LEU A O 1
ATOM 681 N N . GLU A 1 91 ? -7.090 -5.960 7.676 1.00 98.44 91 GLU A N 1
ATOM 682 C CA . GLU A 1 91 ? -6.816 -7.117 6.818 1.00 98.44 91 GLU A CA 1
ATOM 683 C C . GLU A 1 91 ? -6.384 -6.684 5.406 1.00 98.44 91 GLU A C 1
ATOM 685 O O . GLU A 1 91 ? -5.704 -7.443 4.717 1.00 98.44 91 GLU A O 1
ATOM 690 N N . HIS A 1 92 ? -6.733 -5.467 4.983 1.00 98.88 92 HIS A N 1
ATOM 691 C CA . HIS A 1 92 ? -6.363 -4.892 3.694 1.00 98.88 92 HIS A CA 1
ATOM 692 C C . HIS A 1 92 ? -5.673 -3.537 3.893 1.00 98.88 92 HIS A C 1
ATOM 694 O O . HIS A 1 92 ? -6.265 -2.623 4.476 1.00 98.88 92 HIS A O 1
ATOM 700 N N . LEU A 1 93 ? -4.453 -3.406 3.369 1.00 98.81 93 LEU A N 1
ATOM 701 C CA . LEU A 1 93 ? -3.719 -2.143 3.289 1.00 98.81 93 LEU A CA 1
ATOM 702 C C . LEU A 1 93 ? -3.355 -1.841 1.833 1.00 98.81 93 LEU A C 1
ATOM 704 O O . LEU A 1 93 ? -2.617 -2.608 1.222 1.00 98.81 93 LEU A O 1
ATOM 708 N N . GLY A 1 94 ? -3.812 -0.698 1.331 1.00 98.69 94 GLY A N 1
ATOM 709 C CA . GLY A 1 94 ? -3.391 -0.119 0.064 1.00 98.69 94 GLY A CA 1
ATOM 710 C C . GLY A 1 94 ? -2.539 1.128 0.276 1.00 98.69 94 GLY A C 1
ATOM 711 O O . GLY A 1 94 ? -2.986 2.092 0.904 1.00 98.69 94 GLY A O 1
ATOM 712 N N . ILE A 1 95 ? -1.321 1.103 -0.256 1.00 98.31 95 ILE A N 1
ATOM 713 C CA . ILE A 1 95 ? -0.443 2.263 -0.445 1.00 98.31 95 ILE A CA 1
ATOM 714 C C . ILE A 1 95 ? -0.283 2.387 -1.958 1.00 98.31 95 ILE A C 1
ATOM 716 O O . ILE A 1 95 ? 0.672 1.893 -2.550 1.00 98.31 95 ILE A O 1
ATOM 720 N N . VAL A 1 96 ? -1.307 2.966 -2.571 1.00 97.56 96 VAL A N 1
ATOM 721 C CA . VAL A 1 96 ? -1.525 2.961 -4.019 1.00 97.56 96 VAL A CA 1
ATOM 722 C C . VAL A 1 96 ? -0.951 4.243 -4.601 1.00 97.56 96 VAL A C 1
ATOM 724 O O . VAL A 1 96 ? -0.887 5.264 -3.912 1.00 97.56 96 VAL A O 1
ATOM 727 N N . ASN A 1 97 ? -0.582 4.236 -5.881 1.00 95.19 97 ASN A N 1
ATOM 728 C CA . ASN A 1 97 ? -0.214 5.467 -6.583 1.00 95.19 97 ASN A CA 1
ATOM 729 C C . ASN A 1 97 ? 0.997 6.169 -5.937 1.00 95.19 97 ASN A C 1
ATOM 731 O O . ASN A 1 97 ? 0.969 7.379 -5.727 1.00 95.19 97 ASN A O 1
ATOM 735 N N . SER A 1 98 ? 2.012 5.401 -5.520 1.00 93.75 98 SER A N 1
ATOM 736 C CA . SER A 1 98 ? 3.168 5.915 -4.773 1.00 93.75 98 SER A CA 1
ATOM 737 C C . SER A 1 98 ? 4.453 5.951 -5.594 1.00 93.75 98 SER A C 1
ATOM 739 O O . SER A 1 98 ? 4.754 5.006 -6.324 1.00 93.75 98 SER A O 1
ATOM 741 N N . GLU A 1 99 ? 5.264 6.979 -5.355 1.00 93.19 99 GLU A N 1
ATOM 742 C CA . GLU A 1 99 ? 6.602 7.160 -5.936 1.00 93.19 99 GLU A CA 1
ATOM 743 C C . GLU A 1 99 ? 7.715 6.464 -5.123 1.00 93.19 99 GLU A C 1
ATOM 745 O O . GLU A 1 99 ? 8.894 6.789 -5.243 1.00 93.19 99 GLU A O 1
ATOM 750 N N . TRP A 1 100 ? 7.360 5.518 -4.247 1.00 94.38 100 TRP A N 1
ATOM 751 C CA . TRP A 1 100 ? 8.326 4.794 -3.419 1.00 94.38 100 TRP A CA 1
ATOM 752 C C . TRP A 1 100 ? 8.558 3.383 -3.938 1.00 94.38 100 TRP A C 1
ATOM 754 O O . TRP A 1 100 ? 7.625 2.668 -4.294 1.00 94.38 100 TRP A O 1
ATOM 764 N N . GLU A 1 101 ? 9.818 2.959 -3.897 1.00 93.88 101 GLU A N 1
ATOM 765 C CA . GLU A 1 101 ? 10.224 1.622 -4.317 1.00 93.88 101 GLU A CA 1
ATOM 766 C C . GLU A 1 101 ? 10.764 0.807 -3.135 1.00 93.88 101 GLU A C 1
ATOM 768 O O . GLU A 1 101 ? 10.035 0.441 -2.209 1.00 93.88 101 GLU A O 1
ATOM 773 N N . LYS A 1 102 ? 12.074 0.541 -3.138 1.00 97.56 102 LYS A N 1
ATOM 774 C CA . LYS A 1 102 ? 12.771 -0.304 -2.169 1.00 97.56 102 LYS A CA 1
ATOM 775 C C . LYS A 1 102 ? 12.485 0.084 -0.721 1.00 97.56 102 LYS A C 1
ATOM 777 O O . LYS A 1 102 ? 12.262 -0.795 0.110 1.00 97.56 102 LYS A O 1
ATOM 782 N N . GLU A 1 103 ? 12.490 1.377 -0.402 1.00 97.38 103 GLU A N 1
ATOM 783 C CA . GLU A 1 103 ? 12.275 1.842 0.973 1.00 97.38 103 GLU A CA 1
ATOM 784 C C . GLU A 1 103 ? 10.909 1.433 1.539 1.00 97.38 103 GLU A C 1
ATOM 786 O O . GLU A 1 103 ? 10.825 1.023 2.701 1.00 97.38 103 GLU A O 1
ATOM 791 N N . LEU A 1 104 ? 9.862 1.463 0.710 1.00 97.38 104 LEU A N 1
ATOM 792 C CA . LEU A 1 104 ? 8.517 1.061 1.098 1.00 97.38 104 LEU A CA 1
ATOM 793 C C . LEU A 1 104 ? 8.459 -0.449 1.345 1.00 97.38 104 LEU A C 1
ATOM 795 O O . LEU A 1 104 ? 7.981 -0.885 2.393 1.00 97.38 104 LEU A O 1
ATOM 799 N N . ILE A 1 105 ? 9.016 -1.244 0.427 1.00 98.56 105 ILE A N 1
ATOM 800 C CA . ILE A 1 105 ? 9.044 -2.708 0.548 1.00 98.56 105 ILE A CA 1
ATOM 801 C C . ILE A 1 105 ? 9.789 -3.149 1.811 1.00 98.56 105 ILE A C 1
ATOM 803 O O . ILE A 1 105 ? 9.298 -3.999 2.556 1.00 98.56 105 ILE A O 1
ATOM 807 N N . VAL A 1 106 ? 10.945 -2.544 2.101 1.00 98.50 106 VAL A N 1
ATOM 808 C CA . VAL A 1 106 ? 11.733 -2.846 3.306 1.00 98.50 106 VAL A CA 1
ATOM 809 C C . VAL A 1 106 ? 10.958 -2.494 4.579 1.00 98.50 106 VAL A C 1
ATOM 811 O O . VAL A 1 106 ? 11.000 -3.251 5.554 1.00 98.50 106 VAL A O 1
ATOM 814 N N . ALA A 1 107 ? 10.249 -1.363 4.598 1.00 98.44 107 ALA A N 1
ATOM 815 C CA . ALA A 1 107 ? 9.434 -0.968 5.744 1.00 98.44 107 ALA A CA 1
ATOM 816 C C . ALA A 1 107 ? 8.249 -1.922 5.961 1.00 98.44 107 ALA A C 1
ATOM 818 O O . ALA A 1 107 ? 8.006 -2.352 7.090 1.00 98.44 107 ALA A O 1
ATOM 819 N N . LEU A 1 108 ? 7.561 -2.314 4.885 1.00 98.50 108 LEU A N 1
ATOM 820 C CA . LEU A 1 108 ? 6.459 -3.277 4.924 1.00 98.50 108 LEU A CA 1
ATOM 821 C C . LEU A 1 108 ? 6.929 -4.661 5.380 1.00 98.50 108 LEU A C 1
ATOM 823 O O . LEU A 1 108 ? 6.308 -5.258 6.252 1.00 98.50 108 LEU A O 1
ATOM 827 N N . ALA A 1 109 ? 8.065 -5.149 4.880 1.00 98.31 109 ALA A N 1
ATOM 828 C CA . ALA A 1 109 ? 8.616 -6.446 5.275 1.00 98.31 109 ALA A CA 1
ATOM 829 C C . ALA A 1 109 ? 8.975 -6.521 6.773 1.00 98.31 109 ALA A C 1
ATOM 831 O O . ALA A 1 109 ? 8.920 -7.593 7.380 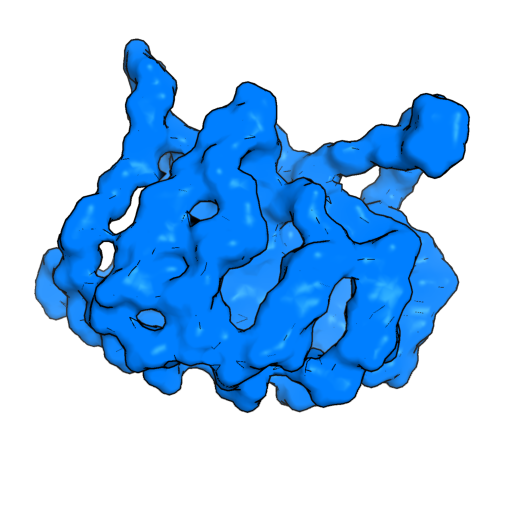1.00 98.31 109 ALA A O 1
ATOM 832 N N . LYS A 1 110 ? 9.340 -5.383 7.382 1.00 97.75 110 LYS A N 1
ATOM 833 C CA . LYS A 1 110 ? 9.659 -5.262 8.816 1.00 97.75 110 LYS A CA 1
ATOM 834 C C . LYS A 1 110 ? 8.436 -4.973 9.689 1.00 97.75 110 LYS A C 1
ATOM 836 O O . LYS A 1 110 ? 8.531 -5.055 10.914 1.00 97.75 110 LYS A O 1
ATOM 841 N N . SER A 1 111 ? 7.303 -4.629 9.085 1.00 97.88 111 SER A N 1
ATOM 842 C CA . SER A 1 111 ? 6.100 -4.221 9.797 1.00 97.88 111 SER A CA 1
ATOM 843 C C . SER A 1 111 ? 5.455 -5.404 10.541 1.00 97.88 111 SER A C 1
ATOM 845 O O . SER A 1 111 ? 5.249 -6.470 9.960 1.00 97.88 111 SER A O 1
ATOM 847 N N . PRO A 1 112 ? 5.062 -5.250 11.818 1.00 96.88 112 PRO A N 1
ATOM 848 C CA . PRO A 1 112 ? 4.228 -6.244 12.493 1.00 96.88 112 PRO A CA 1
ATOM 849 C C . PRO A 1 112 ? 2.816 -6.336 11.893 1.00 96.88 112 PRO A C 1
ATOM 851 O O . PRO A 1 112 ? 2.196 -7.399 11.967 1.00 96.88 112 PRO A O 1
ATOM 854 N N . LEU A 1 113 ? 2.304 -5.258 11.286 1.00 97.25 113 LEU A N 1
ATOM 855 C CA . LEU A 1 113 ? 1.006 -5.251 10.614 1.00 97.25 113 LEU A CA 1
ATOM 856 C C . LEU A 1 113 ? 0.973 -6.226 9.429 1.00 97.25 113 LEU A C 1
ATOM 858 O O . LEU A 1 113 ? -0.005 -6.960 9.308 1.00 97.25 113 LEU A O 1
ATOM 862 N N . VAL A 1 114 ? 2.037 -6.306 8.617 1.00 97.31 114 VAL A N 1
ATOM 863 C CA . VAL A 1 114 ? 2.044 -7.132 7.389 1.00 97.31 114 VAL A CA 1
ATOM 864 C C . VAL A 1 114 ? 1.697 -8.598 7.654 1.00 97.31 114 VAL A C 1
ATOM 866 O O . VAL A 1 114 ? 1.007 -9.231 6.862 1.00 97.31 114 VAL A O 1
ATOM 869 N N . LYS A 1 115 ? 2.094 -9.125 8.821 1.00 95.25 115 LYS A N 1
ATOM 870 C CA . LYS A 1 115 ? 1.847 -10.513 9.248 1.00 95.25 115 LYS A CA 1
ATOM 871 C C . LYS A 1 115 ? 0.362 -10.836 9.451 1.00 95.25 115 LYS A C 1
ATOM 873 O O . LYS A 1 115 ? 0.010 -12.006 9.545 1.00 95.25 115 LYS A O 1
ATOM 878 N N . ARG A 1 116 ? -0.484 -9.810 9.578 1.00 95.31 116 ARG A N 1
ATOM 879 C CA . ARG A 1 116 ? -1.933 -9.915 9.810 1.00 95.31 116 ARG A CA 1
ATOM 880 C C . ARG A 1 116 ? -2.755 -9.589 8.566 1.00 95.31 116 ARG A C 1
ATOM 882 O O . ARG A 1 116 ? -3.937 -9.914 8.527 1.00 95.31 116 ARG A O 1
ATOM 889 N N . LEU A 1 117 ? -2.140 -8.949 7.573 1.00 98.56 117 LEU A N 1
ATOM 890 C CA . LEU A 1 117 ? -2.816 -8.610 6.332 1.00 98.56 117 LEU A CA 1
ATOM 891 C C . LEU A 1 117 ? -3.137 -9.874 5.532 1.00 98.56 117 LEU A C 1
ATOM 893 O O . LEU A 1 117 ? -2.375 -10.842 5.514 1.00 98.56 117 LEU A O 1
ATOM 897 N N . LYS A 1 118 ? -4.263 -9.814 4.832 1.00 98.75 118 LYS A N 1
ATOM 898 C CA . LYS A 1 118 ? -4.630 -10.707 3.735 1.00 98.75 118 LYS A CA 1
ATOM 899 C C . LYS A 1 118 ? -4.305 -10.067 2.396 1.00 98.75 118 LYS A C 1
ATOM 901 O O . LYS A 1 118 ? -3.871 -10.764 1.486 1.00 98.75 118 LYS A O 1
ATOM 906 N N . THR A 1 119 ? -4.466 -8.751 2.291 1.00 98.88 119 THR A N 1
ATOM 907 C CA . THR A 1 119 ? -4.194 -8.009 1.063 1.00 98.88 119 THR A CA 1
ATOM 908 C C . THR A 1 119 ? -3.236 -6.860 1.320 1.00 98.88 119 THR A C 1
ATOM 910 O O . THR A 1 119 ? -3.424 -6.077 2.255 1.00 98.88 119 THR A O 1
ATOM 913 N N . LEU A 1 120 ? -2.229 -6.767 0.458 1.00 98.81 120 LEU A N 1
ATOM 914 C CA . LEU A 1 120 ? -1.352 -5.615 0.335 1.00 98.81 120 LEU A CA 1
ATOM 915 C C . LEU A 1 120 ? -1.432 -5.111 -1.105 1.00 98.81 120 LEU A C 1
ATOM 917 O O . LEU A 1 120 ? -1.096 -5.855 -2.023 1.00 98.81 120 LEU A O 1
ATOM 921 N N . ASP A 1 121 ? -1.886 -3.877 -1.281 1.00 98.81 121 ASP A N 1
ATOM 922 C CA . ASP A 1 121 ? -2.022 -3.229 -2.584 1.00 98.81 121 ASP A CA 1
ATOM 923 C C . ASP A 1 121 ? -0.974 -2.115 -2.726 1.00 98.81 121 ASP A C 1
ATOM 925 O O . ASP A 1 121 ? -0.966 -1.147 -1.965 1.00 98.81 121 ASP A O 1
ATOM 929 N N . LEU A 1 122 ? -0.054 -2.312 -3.670 1.00 98.62 122 LEU A N 1
ATOM 930 C CA . LEU A 1 122 ? 1.021 -1.401 -4.075 1.00 98.62 122 LEU A CA 1
ATOM 931 C C . LEU A 1 122 ? 0.895 -1.054 -5.569 1.00 98.62 122 LEU A C 1
ATOM 933 O O . LEU A 1 122 ? 1.891 -0.778 -6.249 1.00 98.62 122 LEU A O 1
ATOM 937 N N . SER A 1 123 ? -0.318 -1.149 -6.109 1.00 98.44 123 SER A N 1
ATOM 938 C CA . SER A 1 123 ? -0.586 -0.889 -7.516 1.00 98.44 123 SER A CA 1
ATOM 939 C C . SER A 1 123 ? -0.406 0.590 -7.870 1.00 98.44 123 SER A C 1
ATOM 941 O O . SER A 1 123 ? -0.324 1.472 -7.003 1.00 98.44 123 SER A O 1
ATOM 943 N N . LYS A 1 124 ? -0.360 0.878 -9.176 1.00 96.94 124 LYS A N 1
ATOM 944 C CA . LYS A 1 124 ? -0.381 2.246 -9.736 1.00 96.94 124 LYS A CA 1
ATOM 945 C C . LYS A 1 124 ? 0.851 3.091 -9.419 1.00 96.94 124 LYS A C 1
ATOM 947 O O . LYS A 1 124 ? 0.844 4.303 -9.631 1.00 96.94 124 LYS A O 1
ATOM 952 N N . GLY A 1 125 ? 1.886 2.475 -8.860 1.00 95.81 125 GLY A N 1
ATOM 953 C CA . GLY A 1 125 ? 3.111 3.136 -8.442 1.00 95.81 125 GLY A CA 1
ATOM 954 C C . GLY A 1 125 ? 4.171 3.173 -9.537 1.00 95.81 125 GLY A C 1
ATOM 955 O O . GLY A 1 125 ? 3.880 3.122 -10.738 1.00 95.81 125 GLY A O 1
ATOM 956 N N . ILE A 1 126 ? 5.422 3.258 -9.086 1.00 95.38 126 ILE A N 1
ATOM 957 C CA . ILE A 1 126 ? 6.607 3.310 -9.947 1.00 95.38 126 ILE A CA 1
ATOM 958 C C . ILE A 1 126 ? 7.564 2.120 -9.768 1.00 95.38 126 ILE A C 1
ATOM 960 O O . ILE A 1 126 ? 8.720 2.220 -10.180 1.00 95.38 126 ILE A O 1
ATOM 964 N N . LEU A 1 127 ? 7.135 1.011 -9.146 1.00 96.62 127 LEU A N 1
ATOM 965 C CA . LEU A 1 127 ? 8.017 -0.134 -8.880 1.00 96.62 127 LEU A CA 1
ATOM 966 C C . LEU A 1 127 ? 8.694 -0.608 -10.167 1.00 96.62 127 LEU A C 1
ATOM 968 O O . LEU A 1 127 ? 8.026 -0.962 -11.136 1.00 96.62 127 LEU A O 1
ATOM 972 N N . PHE A 1 128 ? 10.023 -0.639 -10.144 1.00 95.25 128 PHE A N 1
ATOM 973 C CA . PHE A 1 128 ? 10.848 -1.142 -11.235 1.00 95.25 128 PHE A CA 1
ATOM 974 C C . PHE A 1 128 ? 11.849 -2.163 -10.682 1.00 95.25 128 PHE A C 1
ATOM 976 O O . PHE A 1 128 ? 11.513 -2.979 -9.820 1.00 95.25 128 PHE A O 1
ATOM 983 N N . ARG A 1 129 ? 13.100 -2.112 -11.139 1.00 95.00 129 ARG A N 1
ATOM 984 C CA . ARG A 1 129 ? 14.149 -3.081 -10.810 1.00 95.00 129 ARG A CA 1
ATOM 985 C C . ARG A 1 129 ? 14.493 -3.109 -9.320 1.00 95.00 129 ARG A C 1
ATOM 987 O O . ARG A 1 129 ? 14.614 -4.183 -8.732 1.00 95.00 129 ARG A O 1
ATOM 994 N N . GLU A 1 130 ? 14.626 -1.947 -8.680 1.00 95.88 130 GLU A N 1
ATOM 995 C CA . GLU A 1 130 ? 14.977 -1.881 -7.254 1.00 95.88 130 GLU A CA 1
ATOM 996 C C . GLU A 1 130 ? 13.833 -2.353 -6.353 1.00 95.88 130 GLU A C 1
ATOM 998 O O . GLU A 1 130 ? 14.062 -3.093 -5.389 1.00 95.88 130 GLU A O 1
ATOM 1003 N N . GLY A 1 131 ? 12.598 -1.967 -6.687 1.00 97.56 131 GLY A N 1
ATOM 1004 C CA . GLY A 1 131 ? 11.394 -2.461 -6.022 1.00 97.56 131 GLY A CA 1
ATOM 1005 C C . GLY A 1 131 ? 11.237 -3.978 -6.163 1.00 97.56 131 GLY A C 1
ATOM 1006 O O . GLY A 1 131 ? 11.010 -4.671 -5.169 1.00 97.56 131 GLY A O 1
ATOM 1007 N N . ALA A 1 132 ? 11.440 -4.514 -7.370 1.00 98.19 132 ALA A N 1
ATOM 1008 C CA . ALA A 1 132 ? 11.399 -5.949 -7.636 1.00 98.19 132 ALA A CA 1
ATOM 1009 C C . ALA A 1 132 ? 12.458 -6.721 -6.841 1.00 98.19 132 ALA A C 1
ATOM 1011 O O . ALA A 1 132 ? 12.149 -7.736 -6.212 1.00 98.19 132 ALA A O 1
ATOM 1012 N N . ALA A 1 133 ? 13.701 -6.229 -6.829 1.00 98.50 133 ALA A N 1
ATOM 1013 C CA . ALA A 1 133 ? 14.785 -6.836 -6.065 1.00 98.50 133 ALA A CA 1
ATOM 1014 C C . ALA A 1 133 ? 14.447 -6.894 -4.567 1.00 98.50 133 ALA A C 1
ATOM 1016 O O . ALA A 1 133 ? 14.609 -7.944 -3.943 1.00 98.50 133 ALA A O 1
ATOM 1017 N N . ALA A 1 134 ? 13.899 -5.810 -4.010 1.00 98.62 134 ALA A N 1
ATOM 1018 C CA . ALA A 1 134 ? 13.472 -5.760 -2.614 1.00 98.62 134 ALA A CA 1
ATOM 1019 C C . ALA A 1 134 ? 12.315 -6.731 -2.313 1.00 98.62 134 ALA A C 1
ATOM 1021 O O . ALA A 1 134 ? 12.321 -7.397 -1.275 1.00 98.62 134 ALA A O 1
ATOM 1022 N N . LEU A 1 135 ? 11.336 -6.854 -3.219 1.00 98.50 135 LEU A N 1
ATOM 1023 C CA . LEU A 1 135 ? 10.231 -7.812 -3.086 1.00 98.50 135 LEU A CA 1
ATOM 1024 C C . LEU A 1 135 ? 10.736 -9.255 -3.060 1.00 98.50 135 LEU A C 1
ATOM 1026 O O . LEU A 1 135 ? 10.260 -10.062 -2.263 1.00 98.50 135 LEU A O 1
ATOM 1030 N N . LEU A 1 136 ? 11.707 -9.582 -3.913 1.00 98.69 136 LEU A N 1
ATOM 1031 C CA . LEU A 1 136 ? 12.309 -10.912 -3.977 1.00 98.69 136 LEU A CA 1
ATOM 1032 C C . LEU A 1 136 ? 13.158 -11.212 -2.737 1.00 98.69 136 LEU A C 1
ATOM 1034 O O . LEU A 1 136 ? 13.032 -12.299 -2.170 1.00 98.69 136 LEU A O 1
ATOM 1038 N N . GLU A 1 137 ? 13.967 -10.249 -2.286 1.00 98.75 137 GLU A N 1
ATOM 1039 C CA . GLU A 1 137 ? 14.764 -10.343 -1.056 1.00 98.75 137 GLU A CA 1
ATOM 1040 C C . GLU A 1 137 ? 13.875 -10.607 0.168 1.00 98.75 137 GLU A C 1
ATOM 1042 O O . GLU A 1 137 ? 14.181 -11.456 1.009 1.00 98.75 137 GLU A O 1
ATOM 1047 N N . HIS A 1 138 ? 12.727 -9.932 0.240 1.00 98.62 138 HIS A N 1
ATOM 1048 C CA . HIS A 1 138 ? 11.792 -10.023 1.358 1.00 98.62 138 HIS A CA 1
ATOM 1049 C C . HIS A 1 138 ? 10.573 -10.915 1.097 1.00 98.62 138 HIS A C 1
ATOM 1051 O O . HIS A 1 138 ? 9.624 -10.889 1.880 1.00 98.62 138 HIS A O 1
ATOM 1057 N N . ALA A 1 139 ? 10.591 -11.760 0.063 1.00 98.44 139 ALA A N 1
ATOM 1058 C CA . ALA A 1 139 ? 9.417 -12.526 -0.368 1.00 98.44 139 ALA A CA 1
ATOM 1059 C C . ALA A 1 139 ? 8.763 -13.341 0.762 1.00 98.44 139 ALA A C 1
ATOM 1061 O O . ALA A 1 139 ? 7.540 -13.467 0.823 1.00 98.44 139 ALA A O 1
ATOM 1062 N N . ALA A 1 140 ? 9.564 -13.866 1.696 1.00 98.25 140 ALA A N 1
ATOM 1063 C CA . ALA A 1 140 ? 9.072 -14.615 2.851 1.00 98.25 140 ALA A CA 1
ATOM 1064 C C . ALA A 1 140 ? 8.076 -13.824 3.721 1.00 98.25 140 ALA A C 1
ATOM 1066 O O . ALA A 1 140 ? 7.178 -14.433 4.296 1.00 98.25 140 ALA A O 1
ATOM 1067 N N . ALA A 1 141 ? 8.200 -12.494 3.781 1.00 98.38 141 ALA A N 1
ATOM 1068 C CA . ALA A 1 141 ? 7.303 -11.621 4.533 1.00 98.38 141 ALA A CA 1
ATOM 1069 C C . ALA A 1 141 ? 5.935 -11.418 3.864 1.00 98.38 141 ALA A C 1
ATOM 1071 O O . ALA A 1 141 ? 5.041 -10.886 4.507 1.00 98.38 141 ALA A O 1
ATOM 1072 N N . PHE A 1 142 ? 5.767 -11.820 2.599 1.00 98.50 142 PHE A N 1
ATOM 1073 C CA . PHE A 1 142 ? 4.559 -11.552 1.807 1.00 98.50 142 PHE A CA 1
ATOM 1074 C C . PHE A 1 142 ? 3.861 -12.825 1.311 1.00 98.50 142 PHE A C 1
ATOM 1076 O O . PHE A 1 142 ? 2.715 -12.776 0.877 1.00 98.50 142 PHE A O 1
ATOM 1083 N N . ARG A 1 143 ? 4.519 -13.990 1.384 1.00 97.56 143 ARG A N 1
ATOM 1084 C CA . ARG A 1 143 ? 3.988 -15.274 0.884 1.00 97.56 143 ARG A CA 1
ATOM 1085 C C . ARG A 1 143 ? 2.671 -15.717 1.522 1.00 97.56 143 ARG A C 1
ATOM 1087 O O . ARG A 1 143 ? 1.967 -16.525 0.922 1.00 97.56 143 ARG A O 1
ATOM 1094 N N . HIS A 1 144 ? 2.369 -15.257 2.736 1.00 97.88 144 HIS A N 1
ATOM 1095 C CA . HIS A 1 144 ? 1.132 -15.604 3.437 1.00 97.88 144 HIS A CA 1
ATOM 1096 C C . HIS A 1 144 ? -0.077 -14.801 2.950 1.00 97.88 144 HIS A C 1
ATOM 1098 O O . HIS A 1 144 ? -1.200 -15.263 3.155 1.00 97.88 144 HIS A O 1
ATOM 1104 N N . LEU A 1 145 ? 0.143 -13.646 2.307 1.00 98.62 145 LEU A N 1
ATOM 1105 C CA . LEU A 1 145 ? -0.925 -12.796 1.785 1.00 98.62 145 LEU A CA 1
ATOM 1106 C C . LEU A 1 145 ? -1.831 -13.603 0.855 1.00 98.62 145 LEU A C 1
ATOM 1108 O O . LEU A 1 145 ? -1.372 -14.470 0.113 1.00 98.62 145 LEU A O 1
ATOM 1112 N N . GLU A 1 146 ? -3.127 -13.334 0.901 1.00 98.62 146 GLU A N 1
ATOM 1113 C CA . GLU A 1 146 ? -4.109 -13.824 -0.067 1.00 98.62 146 GLU A CA 1
ATOM 1114 C C . GLU A 1 146 ? -3.976 -13.082 -1.404 1.00 98.62 146 GLU A C 1
ATOM 1116 O O . GLU A 1 146 ? -4.221 -13.680 -2.450 1.00 98.62 146 GLU A O 1
ATOM 1121 N N . LEU A 1 147 ? -3.515 -11.828 -1.363 1.00 98.75 147 LEU A N 1
ATOM 1122 C CA . LEU A 1 147 ? -3.215 -11.005 -2.530 1.00 98.75 147 LEU A CA 1
ATOM 1123 C C . LEU A 1 147 ? -2.068 -10.027 -2.226 1.00 98.75 147 LEU A C 1
ATOM 1125 O O . LEU A 1 147 ? -2.122 -9.287 -1.242 1.00 98.75 147 LEU A O 1
ATOM 1129 N N . LEU A 1 148 ? -1.057 -10.010 -3.094 1.00 98.81 148 LEU A N 1
ATOM 1130 C CA . LEU A 1 148 ? -0.109 -8.902 -3.221 1.00 98.81 148 LEU A CA 1
ATOM 1131 C C . LEU A 1 148 ? -0.342 -8.257 -4.585 1.00 98.81 148 LEU A C 1
ATOM 1133 O O . LEU A 1 148 ? -0.026 -8.880 -5.594 1.00 98.81 148 LEU A O 1
ATOM 1137 N N . ASP A 1 149 ? -0.886 -7.050 -4.623 1.00 98.81 149 ASP A N 1
ATOM 1138 C CA . ASP A 1 149 ? -1.098 -6.330 -5.876 1.00 98.81 149 ASP A CA 1
ATOM 1139 C C . ASP A 1 149 ? 0.079 -5.387 -6.148 1.00 98.81 149 ASP A C 1
ATOM 1141 O O . ASP A 1 149 ? 0.374 -4.498 -5.353 1.00 98.81 149 ASP A O 1
ATOM 1145 N N . VAL A 1 150 ? 0.791 -5.629 -7.247 1.00 98.56 150 VAL A N 1
ATOM 1146 C CA . VAL A 1 150 ? 1.838 -4.756 -7.799 1.00 98.56 150 VAL A CA 1
ATOM 1147 C C . VAL A 1 150 ? 1.558 -4.470 -9.280 1.00 98.56 150 VAL A C 1
ATOM 1149 O O . VAL A 1 150 ? 2.475 -4.201 -10.059 1.00 98.56 150 VAL A O 1
ATOM 1152 N N . SER A 1 151 ? 0.290 -4.552 -9.691 1.00 98.31 151 SER A N 1
ATOM 1153 C CA . SER A 1 151 ? -0.151 -4.173 -11.032 1.00 98.31 151 SER A CA 1
ATOM 1154 C C . SER A 1 151 ? 0.110 -2.692 -11.313 1.00 98.31 151 SER A C 1
ATOM 1156 O O . SER A 1 151 ? 0.301 -1.900 -10.385 1.00 98.31 151 SER A O 1
ATOM 1158 N N . ASP A 1 152 ? 0.139 -2.300 -12.587 1.00 97.50 152 ASP A N 1
ATOM 1159 C CA . ASP A 1 152 ? 0.212 -0.878 -12.965 1.00 97.50 152 ASP A CA 1
ATOM 1160 C C . ASP A 1 152 ? 1.463 -0.165 -12.398 1.00 97.50 152 ASP A C 1
ATOM 1162 O O . ASP A 1 152 ? 1.441 0.973 -11.928 1.00 97.50 152 ASP A O 1
ATOM 1166 N N . ASN A 1 153 ? 2.583 -0.892 -12.405 1.00 97.50 153 ASN A N 1
ATOM 1167 C CA . ASN A 1 153 ? 3.928 -0.411 -12.087 1.00 97.50 153 ASN A CA 1
ATOM 1168 C C . ASN A 1 153 ? 4.798 -0.480 -13.360 1.00 97.50 153 ASN A C 1
ATOM 1170 O O . ASN A 1 153 ? 4.249 -0.458 -14.453 1.00 97.50 153 ASN A O 1
ATOM 1174 N N . TYR A 1 154 ? 6.128 -0.533 -13.259 1.00 97.00 154 TYR A N 1
ATOM 1175 C CA . TYR A 1 154 ? 7.047 -0.618 -14.407 1.00 97.00 154 TYR A CA 1
ATOM 1176 C C . TYR A 1 154 ? 7.832 -1.939 -14.432 1.00 97.00 154 TYR A C 1
ATOM 1178 O O . TYR A 1 154 ? 8.916 -2.005 -15.000 1.00 97.00 154 TYR A O 1
ATOM 1186 N N . LEU A 1 155 ? 7.333 -2.996 -13.785 1.00 96.81 155 LEU A N 1
ATOM 1187 C CA . LEU A 1 155 ? 8.054 -4.264 -13.656 1.00 96.81 155 LEU A CA 1
ATOM 1188 C C . LEU A 1 155 ? 8.205 -4.949 -15.020 1.00 96.81 155 LEU A C 1
ATOM 1190 O O . LEU A 1 155 ? 7.224 -5.214 -15.714 1.00 96.81 155 LEU A O 1
ATOM 1194 N N . GLU A 1 156 ? 9.426 -5.336 -15.377 1.00 95.81 156 GLU A N 1
ATOM 1195 C CA . GLU A 1 156 ? 9.686 -6.050 -16.620 1.00 95.81 156 GLU A CA 1
ATOM 1196 C C . GLU A 1 156 ? 9.208 -7.508 -16.526 1.00 95.81 156 GLU A C 1
ATOM 1198 O O . GLU A 1 156 ? 9.042 -8.098 -15.449 1.00 95.81 156 GLU A O 1
ATOM 1203 N N . ALA A 1 157 ? 9.039 -8.155 -17.682 1.00 96.88 157 ALA A N 1
ATOM 1204 C CA . ALA A 1 157 ? 8.550 -9.533 -17.761 1.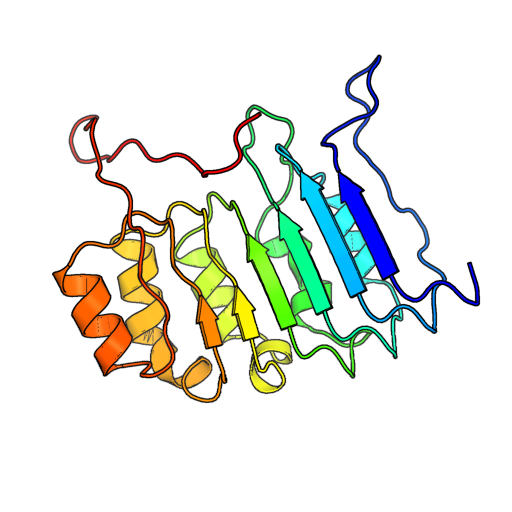00 96.88 157 ALA A CA 1
ATOM 1205 C C . ALA A 1 157 ? 9.389 -10.528 -16.929 1.00 96.88 157 ALA A C 1
ATOM 1207 O O . ALA A 1 157 ? 8.850 -11.482 -16.353 1.00 96.88 157 ALA A O 1
ATOM 1208 N N . ALA A 1 158 ? 10.707 -10.312 -16.844 1.00 97.38 158 ALA A N 1
ATOM 1209 C CA . ALA A 1 158 ? 11.606 -11.144 -16.048 1.00 97.38 158 ALA A CA 1
ATOM 1210 C C . ALA A 1 158 ? 11.327 -11.018 -14.539 1.00 97.38 158 ALA A C 1
ATOM 1212 O O . ALA A 1 158 ? 11.256 -12.035 -13.840 1.00 97.38 158 ALA A O 1
ATOM 1213 N N . GLU A 1 159 ? 11.108 -9.797 -14.051 1.00 97.94 159 GLU A N 1
ATOM 1214 C CA . GLU A 1 159 ? 10.784 -9.519 -12.650 1.00 97.94 159 GLU A CA 1
ATOM 1215 C C . GLU A 1 159 ? 9.396 -10.029 -12.297 1.00 97.94 159 GLU A C 1
ATOM 1217 O O . GLU A 1 159 ? 9.248 -10.744 -11.308 1.00 9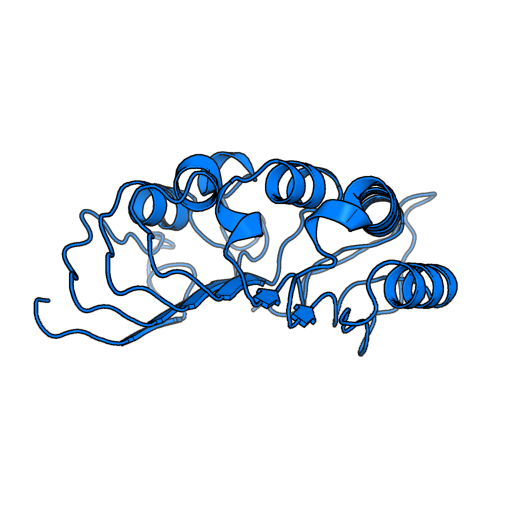7.94 159 GLU A O 1
ATOM 1222 N N . CYS A 1 160 ? 8.403 -9.787 -13.155 1.00 98.38 160 CYS A N 1
ATOM 1223 C CA . CYS A 1 160 ? 7.055 -10.330 -13.010 1.00 98.38 160 CYS A CA 1
ATOM 1224 C C . CYS A 1 160 ? 7.072 -11.855 -12.832 1.00 98.38 160 CYS A C 1
ATOM 1226 O O . CYS A 1 160 ? 6.437 -12.405 -11.925 1.00 98.38 160 CYS A O 1
ATOM 1228 N N . LYS A 1 161 ? 7.848 -12.561 -13.666 1.00 98.38 161 LYS A N 1
ATOM 1229 C CA . LYS A 1 161 ? 8.018 -14.016 -13.575 1.00 98.38 161 LYS A CA 1
ATOM 1230 C C . LYS A 1 161 ? 8.703 -14.434 -12.273 1.00 98.38 161 LYS A C 1
ATOM 1232 O O . LYS A 1 161 ? 8.290 -15.418 -11.654 1.00 98.38 161 LYS A O 1
ATOM 1237 N N . ALA A 1 162 ? 9.750 -13.722 -11.860 1.00 98.50 162 ALA A N 1
ATOM 1238 C CA . ALA A 1 162 ? 10.460 -14.003 -10.616 1.00 98.50 162 ALA A CA 1
ATOM 1239 C C . ALA A 1 162 ? 9.561 -13.781 -9.388 1.00 98.50 162 ALA A C 1
ATOM 1241 O O . ALA A 1 162 ? 9.513 -14.640 -8.504 1.00 98.50 162 ALA A O 1
ATOM 1242 N N . ILE A 1 163 ? 8.799 -12.684 -9.366 1.00 98.62 163 ILE A N 1
ATOM 1243 C CA . ILE A 1 163 ? 7.860 -12.327 -8.300 1.00 98.62 163 ILE A CA 1
ATOM 1244 C C . ILE A 1 163 ? 6.746 -13.369 -8.215 1.00 98.62 163 ILE A C 1
ATOM 1246 O O . ILE A 1 163 ? 6.573 -13.949 -7.149 1.00 98.62 163 ILE A O 1
ATOM 1250 N N . LYS A 1 164 ? 6.071 -13.716 -9.323 1.00 98.38 164 LYS A N 1
ATOM 1251 C CA . LYS A 1 164 ? 5.038 -14.776 -9.335 1.00 98.38 164 LYS A CA 1
ATOM 1252 C C . LYS A 1 164 ? 5.587 -16.134 -8.876 1.00 98.38 164 LYS A C 1
ATOM 1254 O O . LYS A 1 164 ? 4.880 -16.907 -8.237 1.00 98.38 164 LYS A O 1
ATOM 1259 N N . LYS A 1 165 ? 6.863 -16.440 -9.142 1.00 98.38 165 LYS A N 1
ATOM 1260 C CA . LYS A 1 165 ? 7.510 -17.659 -8.627 1.00 98.38 165 LYS A CA 1
ATOM 1261 C C . LYS A 1 165 ? 7.766 -17.590 -7.116 1.00 98.38 165 LYS A C 1
ATOM 1263 O O . LYS A 1 165 ? 7.604 -18.592 -6.423 1.00 98.38 165 LYS A O 1
ATOM 1268 N N . ALA A 1 166 ? 8.213 -16.444 -6.608 1.00 98.38 166 ALA A N 1
ATOM 1269 C CA . ALA A 1 166 ? 8.567 -16.269 -5.202 1.00 98.38 166 ALA A CA 1
ATOM 1270 C C . ALA A 1 166 ? 7.349 -16.013 -4.298 1.00 98.38 166 ALA A C 1
ATOM 1272 O O . ALA A 1 166 ? 7.379 -16.399 -3.129 1.00 98.38 166 ALA A O 1
ATOM 1273 N N . ILE A 1 167 ? 6.306 -15.379 -4.830 1.00 98.25 167 ILE A N 1
ATOM 1274 C CA . ILE A 1 167 ? 5.067 -14.965 -4.170 1.00 98.25 167 ILE A CA 1
ATOM 1275 C C . ILE A 1 167 ? 3.910 -15.359 -5.111 1.00 98.25 167 ILE A C 1
ATOM 1277 O O . ILE A 1 167 ? 3.483 -14.560 -5.941 1.00 98.25 167 ILE A O 1
ATOM 1281 N N . PRO A 1 168 ? 3.391 -16.600 -5.026 1.00 96.69 168 PRO A N 1
ATOM 1282 C CA . PRO A 1 168 ? 2.426 -17.132 -6.002 1.00 96.69 168 PRO A CA 1
ATOM 1283 C C . PRO A 1 168 ? 1.110 -16.359 -6.138 1.00 96.69 168 PRO A C 1
ATOM 1285 O O . PRO A 1 168 ? 0.434 -16.483 -7.153 1.00 96.69 168 PRO A O 1
ATOM 1288 N N . ARG A 1 169 ? 0.743 -15.578 -5.118 1.00 98.25 169 ARG A N 1
ATOM 1289 C CA . ARG A 1 169 ? -0.466 -14.739 -5.081 1.00 98.25 169 ARG A CA 1
ATOM 1290 C C . ARG A 1 169 ? -0.192 -13.277 -5.453 1.00 98.25 169 ARG A C 1
ATOM 1292 O O . ARG A 1 169 ? -0.997 -12.403 -5.147 1.00 98.25 169 ARG A O 1
ATOM 1299 N N . ALA A 1 170 ? 0.961 -13.009 -6.064 1.00 98.56 170 ALA A N 1
ATOM 1300 C CA . ALA A 1 170 ? 1.270 -11.697 -6.599 1.00 98.56 170 ALA A CA 1
ATOM 1301 C C . ALA A 1 170 ? 0.515 -11.455 -7.912 1.00 98.56 170 ALA A C 1
ATOM 1303 O O . ALA A 1 170 ? 0.634 -12.231 -8.869 1.00 98.56 170 ALA A O 1
ATOM 1304 N N . HIS A 1 171 ? -0.224 -10.355 -7.959 1.00 98.62 171 HIS A N 1
ATOM 1305 C CA . HIS A 1 171 ? -0.827 -9.810 -9.163 1.00 98.62 171 HIS A CA 1
ATOM 1306 C C . HIS A 1 171 ? 0.140 -8.778 -9.750 1.00 98.62 171 HIS A C 1
ATOM 1308 O O . HIS A 1 171 ? 0.542 -7.847 -9.063 1.00 98.62 171 HIS A O 1
ATOM 1314 N N . VAL A 1 172 ? 0.594 -9.002 -10.984 1.00 98.31 172 VAL A N 1
ATOM 1315 C CA . VAL A 1 172 ? 1.671 -8.222 -11.637 1.00 98.31 172 VAL A CA 1
ATOM 1316 C C . VAL A 1 172 ? 1.235 -7.742 -13.022 1.00 98.31 172 VAL A C 1
ATOM 1318 O O . VAL A 1 172 ? 2.053 -7.561 -13.916 1.00 98.31 172 VAL A O 1
ATOM 1321 N N . ASP A 1 173 ? -0.068 -7.634 -13.242 1.00 96.69 173 ASP A N 1
ATOM 1322 C CA . ASP A 1 173 ? -0.607 -7.368 -14.572 1.00 96.69 173 ASP A CA 1
ATOM 1323 C C . ASP A 1 173 ? -0.551 -5.854 -14.877 1.00 96.69 173 ASP A C 1
ATOM 1325 O O . ASP A 1 173 ? -0.139 -5.063 -14.027 1.00 96.69 173 ASP A O 1
ATOM 1329 N N . ASP A 1 174 ? -0.887 -5.454 -16.104 1.00 95.94 174 ASP A N 1
ATOM 1330 C CA . ASP A 1 174 ? -0.978 -4.047 -16.533 1.00 95.94 174 ASP A CA 1
ATOM 1331 C C . ASP A 1 174 ? 0.286 -3.192 -16.295 1.00 95.94 174 ASP A C 1
ATOM 1333 O O . ASP A 1 174 ? 0.192 -2.012 -15.979 1.00 95.94 174 ASP A O 1
ATOM 1337 N N . GLN A 1 175 ? 1.485 -3.772 -16.426 1.00 97.00 175 GLN A N 1
ATOM 1338 C CA . GLN A 1 175 ? 2.737 -3.017 -16.274 1.00 97.00 175 GLN A CA 1
ATOM 1339 C C . GLN A 1 175 ? 2.917 -1.989 -17.401 1.00 97.00 175 GLN A C 1
ATOM 1341 O O . GLN A 1 175 ? 2.670 -2.284 -18.571 1.00 97.00 175 GLN A O 1
ATOM 1346 N N . LYS A 1 176 ? 3.385 -0.799 -17.029 1.00 92.88 176 LYS A N 1
ATOM 1347 C CA . LYS A 1 176 ? 3.739 0.319 -17.903 1.00 92.88 176 LYS A CA 1
ATOM 1348 C C . LYS A 1 176 ? 5.110 0.094 -18.532 1.00 92.88 176 LYS A C 1
ATOM 1350 O O . LYS A 1 176 ? 6.011 -0.481 -17.919 1.00 92.88 176 LYS A O 1
ATOM 1355 N N . GLU A 1 177 ? 5.277 0.602 -19.746 1.00 85.94 177 GLU A N 1
ATOM 1356 C CA . GLU A 1 177 ? 6.571 0.646 -20.420 1.00 85.94 177 GLU A CA 1
ATOM 1357 C C . GLU A 1 177 ? 7.316 1.932 -20.045 1.00 85.94 177 GLU A C 1
ATOM 1359 O O . GLU A 1 177 ? 6.715 2.986 -19.830 1.00 85.94 177 GLU A O 1
ATOM 1364 N N . VAL A 1 178 ? 8.642 1.847 -19.940 1.00 82.94 178 VAL A N 1
ATOM 1365 C CA . VAL A 1 178 ? 9.487 3.038 -19.818 1.00 82.94 178 VAL A CA 1
ATOM 1366 C C . VAL A 1 178 ? 9.674 3.613 -21.218 1.00 82.94 178 VAL A C 1
ATOM 1368 O O . VAL A 1 178 ? 10.430 3.055 -22.015 1.00 82.94 178 VAL A O 1
ATOM 1371 N N . GLU A 1 179 ? 8.978 4.709 -21.509 1.00 70.81 179 GLU A N 1
ATOM 1372 C CA . GLU A 1 179 ? 9.025 5.366 -22.822 1.00 70.81 179 GLU A CA 1
ATOM 1373 C C . GLU A 1 179 ? 10.249 6.286 -22.964 1.00 70.81 179 GLU A C 1
ATOM 1375 O O . GLU A 1 179 ? 10.894 6.283 -24.012 1.00 70.81 179 GLU A O 1
ATOM 1380 N N . ASP A 1 180 ? 10.632 6.985 -21.889 1.00 72.94 180 ASP A N 1
ATOM 1381 C CA . ASP A 1 180 ? 11.719 7.966 -21.891 1.00 72.94 180 ASP A CA 1
ATOM 1382 C C . ASP A 1 180 ? 12.837 7.609 -20.903 1.00 72.94 180 ASP A C 1
ATOM 1384 O O . ASP A 1 180 ? 12.610 7.290 -19.730 1.00 72.94 180 ASP A O 1
ATOM 1388 N N . TRP A 1 181 ? 14.073 7.709 -21.393 1.00 76.94 181 TRP A N 1
ATOM 1389 C CA . TRP A 1 181 ? 15.298 7.459 -20.638 1.00 76.94 181 TRP A CA 1
ATOM 1390 C C . TRP A 1 181 ? 16.136 8.738 -20.567 1.00 76.94 181 TRP A C 1
ATOM 1392 O O . TRP A 1 181 ? 16.541 9.275 -21.598 1.00 76.94 181 TRP A O 1
ATOM 1402 N N . ASP A 1 182 ? 16.443 9.193 -19.353 1.00 68.81 182 ASP A N 1
ATOM 1403 C CA . ASP A 1 182 ? 17.444 10.227 -19.084 1.00 68.81 182 ASP A CA 1
ATOM 1404 C C . ASP A 1 182 ? 18.747 9.553 -18.624 1.00 68.81 182 ASP A C 1
ATOM 1406 O O . ASP A 1 182 ? 18.984 9.300 -17.439 1.00 68.81 182 ASP A O 1
ATOM 1410 N N . GLY A 1 183 ? 19.567 9.148 -19.598 1.00 71.19 183 GLY A N 1
ATOM 1411 C CA . GLY A 1 183 ? 20.758 8.336 -19.345 1.00 71.19 183 GLY A CA 1
ATOM 1412 C C . GLY A 1 183 ? 20.396 6.952 -18.794 1.00 71.19 183 GLY A C 1
ATOM 1413 O O . GLY A 1 183 ? 19.685 6.191 -19.446 1.00 71.19 183 GLY A O 1
ATOM 1414 N N . ASP A 1 184 ? 20.884 6.628 -17.594 1.00 63.81 184 ASP A N 1
ATOM 1415 C CA . ASP A 1 184 ? 20.574 5.368 -16.897 1.00 63.81 184 ASP A CA 1
ATOM 1416 C C . ASP A 1 184 ? 19.262 5.438 -16.083 1.00 63.81 184 ASP A C 1
ATOM 1418 O O . ASP A 1 184 ? 18.875 4.461 -15.432 1.00 63.81 184 ASP A O 1
ATOM 1422 N N . HIS A 1 185 ? 18.571 6.584 -16.092 1.00 65.50 185 HIS A N 1
ATOM 1423 C CA . HIS A 1 185 ? 17.350 6.809 -15.324 1.00 65.50 185 HIS A CA 1
ATOM 1424 C C . HIS A 1 185 ? 16.099 6.722 -16.206 1.00 65.50 185 HIS A C 1
ATOM 1426 O O . HIS A 1 185 ? 15.927 7.471 -17.161 1.00 65.50 185 HIS A O 1
ATOM 1432 N N . ALA A 1 186 ? 15.198 5.809 -15.849 1.00 72.88 186 ALA A N 1
ATOM 1433 C CA . ALA A 1 186 ? 13.882 5.665 -16.462 1.00 72.88 186 ALA A CA 1
ATOM 1434 C C . ALA A 1 186 ? 12.906 6.723 -15.922 1.00 72.88 186 ALA A C 1
ATOM 1436 O O . ALA A 1 186 ? 12.687 6.777 -14.703 1.00 72.88 186 ALA A O 1
ATOM 1437 N N . TYR A 1 187 ? 12.279 7.505 -16.806 1.00 75.75 187 TYR A N 1
ATOM 1438 C CA . TYR A 1 187 ? 11.166 8.376 -16.429 1.00 75.75 187 TYR A CA 1
ATOM 1439 C C . TYR A 1 187 ? 9.931 7.527 -16.097 1.00 75.75 187 TYR A C 1
ATOM 1441 O O . TYR A 1 187 ? 9.513 6.677 -16.885 1.00 75.75 187 TYR A O 1
ATOM 1449 N N . ARG A 1 188 ? 9.368 7.713 -14.897 1.00 79.44 188 ARG A N 1
ATOM 1450 C CA . ARG A 1 188 ? 8.265 6.902 -14.358 1.00 79.44 188 ARG A CA 1
ATOM 1451 C C . ARG A 1 188 ? 7.294 7.788 -13.593 1.00 79.44 188 ARG A C 1
ATOM 1453 O O . ARG A 1 188 ? 7.723 8.637 -12.819 1.00 79.44 188 ARG A O 1
ATOM 1460 N N . TYR A 1 189 ? 6.004 7.547 -13.780 1.00 76.12 189 TYR A N 1
ATOM 1461 C CA . TYR A 1 189 ? 4.922 8.314 -13.172 1.00 76.12 189 TYR A CA 1
ATOM 1462 C C . TYR A 1 189 ? 3.868 7.383 -12.557 1.00 76.12 189 TYR A C 1
ATOM 1464 O O . TYR A 1 189 ? 3.739 6.209 -12.923 1.00 76.12 189 TYR A O 1
ATOM 1472 N N . VAL A 1 190 ? 3.111 7.901 -11.593 1.00 74.50 190 VAL A N 1
ATOM 1473 C CA . VAL A 1 190 ? 2.005 7.178 -10.945 1.00 74.50 190 VAL A CA 1
ATOM 1474 C C . VAL A 1 190 ? 0.713 7.314 -11.765 1.00 74.50 190 VAL A C 1
ATOM 1476 O O . VAL A 1 190 ? 0.533 8.295 -12.478 1.00 74.50 190 VAL A O 1
ATOM 1479 N N . THR A 1 191 ? -0.193 6.336 -11.713 1.00 72.31 191 THR A N 1
ATOM 1480 C CA . THR A 1 191 ? -1.328 6.257 -12.664 1.00 72.31 191 THR A CA 1
ATOM 1481 C C . THR A 1 191 ? -2.393 7.340 -12.465 1.00 72.31 191 THR A C 1
ATOM 1483 O O . THR A 1 191 ? -3.023 7.780 -13.423 1.00 72.31 191 THR A O 1
ATOM 1486 N N . VAL A 1 192 ? -2.637 7.762 -11.226 1.00 66.75 192 VAL A N 1
ATOM 1487 C CA . VAL A 1 192 ? -3.600 8.819 -10.897 1.00 66.75 192 VAL A CA 1
ATOM 1488 C C . VAL A 1 192 ? -2.818 10.112 -10.675 1.00 66.75 192 VAL A C 1
ATOM 1490 O O . VAL A 1 192 ? -2.350 10.370 -9.566 1.00 66.75 192 VAL A O 1
ATOM 1493 N N . GLY A 1 193 ? -2.636 10.877 -11.753 1.00 56.81 193 GLY A N 1
ATOM 1494 C CA . GLY A 1 193 ? -1.875 12.133 -11.764 1.00 56.81 193 GLY A CA 1
ATOM 1495 C C . GLY A 1 193 ? -2.718 13.408 -11.654 1.00 56.81 193 GLY A C 1
ATOM 1496 O O . GLY A 1 193 ? -2.201 14.411 -11.186 1.00 56.81 193 GLY A O 1
ATOM 1497 N N . GLU A 1 194 ? -4.010 13.379 -12.002 1.00 42.88 194 GLU A N 1
ATOM 1498 C CA . GLU A 1 194 ? -4.928 14.537 -11.971 1.00 42.88 194 GLU A CA 1
ATOM 1499 C C . GLU A 1 194 ? -6.374 14.110 -11.657 1.00 42.88 194 GLU A C 1
ATOM 1501 O O . GLU A 1 194 ? -6.803 13.021 -12.116 1.00 42.88 194 GLU A O 1
#

Foldseek 3Di:
DAQAAEEEAEEQAPPPDSHGDADPQDDYQNHAYYEYHYLAHDLNVLQNVLVHQHANHAEDAYQHHDVVRHHPDDLVSNVSVLQCPSPNNHAEYHHAQEADALVNLVSNLPGPVLQRHQEYHHDQYAYEDNNLVNCLVSLVSNQNHVAYEHANYAYDPVSVVSNCVSRVRYDHYNHDHQPDDPDPDGDGGGRPND

pLDDT: mean 90.68, std 12.37, range [42.88, 98.88]

Sequence (194 aa):
APQLREVRLKGSGGDDDNTPTRLGTIVAPHLETFVHISSGLDKSVPIDIGKASLPELRRLELYIGQEDYGNTCKVKSFAGILEGAGLPRLEHLGIVNSEWEKELIVALAKSPLVKRLKTLDLSKGILFREGAAALLEHAAAFRHLELLDVSDNYLEAAECKAIKKAIPRAHVDDQKEVEDWDGDHAYRYVTVGE

Secondary structure (DSSP, 8-state):
-TT--EEEEE-SB-TTT--B----S---TT--EEEEE-SB--THHHHHHHHS--TT--EEEEEEE-GGGT----GGGGHHHHHTTT-TT--EEEEEEES--HHHHHHHHH-TTGGG-SEEE-TTS---HHHHHHHHHTGGGTTT-SEEE--SS---HHHHHHHHHHSTTEE--SPPP---EETTEEP---S---

Radius of gyration: 16.45 Å; chains: 1; bounding box: 43×45×40 Å